Protein AF-A0A399YXY3-F1 (afdb_monomer)

Nearest PDB structures (foldseek):
  7fi2-assembly1_A  TM=7.057E-01  e=8.556E-06  Stenotrophomonas maltophilia K279a
  7fhy-assembly1_A  TM=6.941E-01  e=7.849E-06  Stenotrophomonas maltophilia K279a
  7xte-assembly1_A  TM=7.276E-01  e=5.230E-05  Pandoraea apista
  7wxk-assembly1_A  TM=6.655E-01  e=7.708E-05  Pandoraea apista
  7wxq-assembly1_A  TM=6.402E-01  e=1.088E-04  Pandoraea apista

pLDDT: mean 94.64, std 7.84, range [43.66, 98.81]

Structure (mmCIF, N/CA/C/O backbone):
data_AF-A0A399YXY3-F1
#
_entry.id   AF-A0A399YXY3-F1
#
loop_
_atom_site.group_PDB
_atom_site.id
_atom_site.type_symbol
_atom_site.label_atom_id
_atom_site.label_alt_id
_atom_site.label_comp_id
_atom_site.label_asym_id
_atom_site.label_entity_id
_atom_site.label_seq_id
_atom_site.pdbx_PDB_ins_code
_atom_site.Cartn_x
_atom_site.Cartn_y
_atom_site.Cartn_z
_atom_site.occupancy
_atom_site.B_iso_or_equiv
_atom_site.auth_seq_id
_atom_site.auth_comp_id
_atom_site.auth_asym_id
_atom_site.auth_atom_id
_atom_site.pdbx_PDB_model_num
ATOM 1 N N . MET A 1 1 ? -11.976 -18.372 2.227 1.00 77.56 1 MET A N 1
ATOM 2 C CA . MET A 1 1 ? -11.224 -17.240 2.814 1.00 77.56 1 MET A CA 1
ATOM 3 C C . MET A 1 1 ? -11.812 -16.907 4.182 1.00 77.56 1 MET A C 1
ATOM 5 O O . MET A 1 1 ? -13.031 -16.812 4.272 1.00 77.56 1 MET A O 1
ATOM 9 N N . ASN A 1 2 ? -10.998 -16.800 5.235 1.00 75.19 2 ASN A N 1
ATOM 10 C CA . ASN A 1 2 ? -11.443 -16.315 6.545 1.00 75.19 2 ASN A CA 1
ATOM 11 C C . ASN A 1 2 ? -11.094 -14.824 6.615 1.00 75.19 2 ASN A C 1
ATOM 13 O O . ASN A 1 2 ? -9.921 -14.477 6.545 1.00 75.19 2 ASN A O 1
ATOM 17 N N . VAL A 1 3 ? -12.097 -13.946 6.630 1.00 76.12 3 VAL A N 1
ATOM 18 C CA . VAL A 1 3 ? -11.873 -12.498 6.528 1.00 76.12 3 VAL A CA 1
ATOM 19 C C . VAL A 1 3 ? -12.086 -11.849 7.884 1.00 76.12 3 VAL A C 1
ATOM 21 O O . VAL A 1 3 ? -13.172 -11.920 8.458 1.00 76.12 3 VAL A O 1
ATOM 24 N N . HIS A 1 4 ? -11.052 -11.177 8.381 1.00 81.06 4 HIS A N 1
ATOM 25 C CA . HIS A 1 4 ? -11.150 -10.315 9.549 1.00 81.06 4 HIS A CA 1
ATOM 26 C C . HIS A 1 4 ? -11.362 -8.864 9.103 1.00 81.06 4 HIS A C 1
ATOM 28 O O . HIS A 1 4 ? -10.425 -8.191 8.680 1.00 81.06 4 HIS A O 1
ATOM 34 N N . HIS A 1 5 ? -12.595 -8.368 9.215 1.00 88.12 5 HIS A N 1
ATOM 35 C CA . HIS A 1 5 ? -12.926 -6.984 8.871 1.00 88.12 5 HIS A CA 1
ATOM 36 C C . HIS A 1 5 ? -12.382 -6.014 9.925 1.00 88.12 5 HIS A C 1
ATOM 38 O O . HIS A 1 5 ? -12.898 -5.906 11.038 1.00 88.12 5 HIS A O 1
ATOM 44 N N . PHE A 1 6 ? -11.297 -5.318 9.595 1.00 90.31 6 PHE A N 1
ATOM 45 C CA . PHE A 1 6 ? -10.699 -4.336 10.500 1.00 90.31 6 PHE A CA 1
ATOM 46 C C . PHE A 1 6 ? -9.946 -3.241 9.759 1.00 90.31 6 PHE A C 1
ATOM 48 O O . PHE A 1 6 ? -10.168 -2.062 10.005 1.00 90.31 6 PHE A O 1
ATOM 55 N N . ALA A 1 7 ? -9.042 -3.647 8.883 1.00 89.00 7 ALA A N 1
ATOM 56 C CA . ALA A 1 7 ? -8.220 -2.831 8.008 1.00 89.00 7 ALA A CA 1
ATOM 57 C C . ALA A 1 7 ? -7.678 -3.770 6.920 1.00 89.00 7 ALA A C 1
ATOM 59 O O . ALA A 1 7 ? -7.680 -4.985 7.101 1.00 89.00 7 ALA A O 1
ATOM 60 N N . LEU A 1 8 ? -7.219 -3.228 5.792 1.00 93.75 8 LEU A N 1
ATOM 61 C CA . LEU A 1 8 ? -6.663 -4.048 4.711 1.00 93.75 8 LEU A CA 1
ATOM 62 C C . LEU A 1 8 ? -5.175 -4.327 4.882 1.00 93.75 8 LEU A C 1
ATOM 64 O O . LEU A 1 8 ? -4.679 -5.313 4.353 1.00 93.75 8 LEU A O 1
ATOM 68 N N . THR A 1 9 ? -4.456 -3.438 5.563 1.00 93.81 9 THR A N 1
ATOM 69 C CA . THR A 1 9 ? -2.992 -3.500 5.648 1.00 93.81 9 THR A CA 1
ATOM 70 C C . THR A 1 9 ? -2.470 -3.801 7.039 1.00 93.81 9 THR A C 1
ATOM 72 O O . THR A 1 9 ? -1.265 -3.827 7.213 1.00 93.81 9 THR A O 1
ATOM 75 N N . PHE A 1 10 ? -3.338 -3.969 8.037 1.00 95.00 10 PHE A N 1
ATOM 76 C CA . PHE A 1 10 ? -2.941 -4.367 9.383 1.00 95.00 10 PHE A CA 1
ATOM 77 C C . PHE A 1 10 ? -4.108 -5.012 10.126 1.00 95.00 10 PHE A C 1
ATOM 79 O O . PHE A 1 10 ? -5.279 -4.707 9.903 1.00 95.00 10 PHE A O 1
ATOM 86 N N . SER A 1 11 ? -3.763 -5.855 11.079 1.00 94.88 11 SER A N 1
ATOM 87 C CA . SER A 1 11 ? -4.663 -6.609 11.933 1.00 94.88 11 SER A CA 1
ATOM 88 C C . SER A 1 11 ? -5.010 -5.851 13.225 1.00 94.88 11 SER A C 1
ATOM 90 O O . SER A 1 11 ? -4.305 -4.921 13.646 1.00 94.88 11 SER A O 1
ATOM 92 N N . PRO A 1 12 ?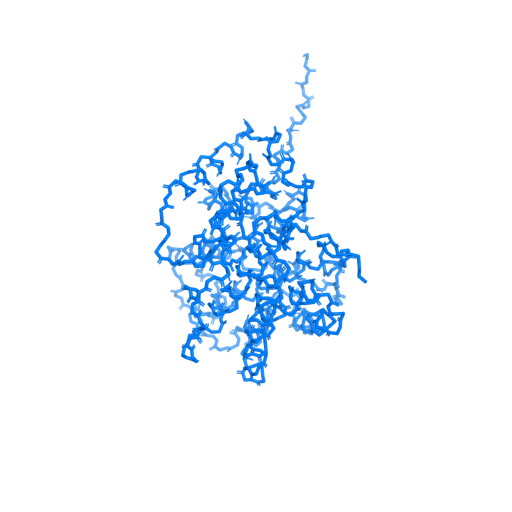 -6.053 -6.292 13.954 1.00 95.31 12 PRO A N 1
ATOM 93 C CA . PRO A 1 12 ? -6.313 -5.821 15.313 1.00 95.31 12 PRO A CA 1
ATOM 94 C C . PRO A 1 12 ? -5.116 -6.001 16.260 1.00 95.31 12 PRO A C 1
ATOM 96 O O . PRO A 1 12 ? -4.887 -5.161 17.133 1.00 95.31 12 PRO A O 1
ATOM 99 N N . ALA A 1 13 ? -4.344 -7.081 16.086 1.00 95.44 13 ALA A N 1
ATOM 100 C CA . ALA A 1 13 ? -3.172 -7.378 16.904 1.00 95.44 13 ALA A CA 1
ATOM 101 C C . ALA A 1 13 ? -2.042 -6.365 16.664 1.00 95.44 13 ALA A C 1
ATOM 103 O O . ALA A 1 13 ? -1.444 -5.878 17.623 1.00 95.44 13 ALA A O 1
ATOM 104 N N . GLU A 1 14 ? -1.794 -5.984 15.411 1.00 95.75 14 GLU A N 1
ATOM 105 C CA . GLU A 1 14 ? -0.800 -4.961 15.062 1.00 95.75 14 GLU A CA 1
ATOM 106 C C . GLU A 1 14 ? -1.216 -3.573 15.555 1.00 95.75 14 GLU A C 1
ATOM 108 O O . GLU A 1 14 ? -0.389 -2.832 16.085 1.00 95.75 14 GLU A O 1
ATOM 113 N N . ALA A 1 15 ? -2.507 -3.232 15.485 1.00 96.12 15 ALA A N 1
ATOM 114 C CA . ALA A 1 15 ? -3.017 -1.993 16.075 1.00 96.12 15 ALA A CA 1
ATOM 115 C C . ALA A 1 15 ? -2.862 -1.969 17.607 1.00 96.12 15 ALA A C 1
ATOM 117 O O . ALA A 1 15 ? -2.465 -0.952 18.182 1.00 96.12 15 ALA A O 1
ATOM 118 N N . ALA A 1 16 ? -3.147 -3.085 18.285 1.00 96.06 16 ALA A N 1
ATOM 119 C CA . ALA A 1 16 ? -2.930 -3.213 19.725 1.00 96.06 16 ALA A CA 1
ATOM 120 C C . ALA A 1 16 ? -1.443 -3.080 20.081 1.00 96.06 16 ALA A C 1
ATOM 122 O O . ALA A 1 16 ? -1.091 -2.280 20.948 1.00 96.06 16 ALA A O 1
ATOM 123 N N . GLN A 1 17 ? -0.569 -3.768 19.346 1.00 95.38 17 GLN A N 1
ATOM 124 C CA . GLN A 1 17 ? 0.876 -3.671 19.516 1.00 95.38 17 GLN A CA 1
ATOM 125 C C . GLN A 1 17 ? 1.380 -2.236 19.295 1.00 95.38 17 GLN A C 1
ATOM 127 O O . GLN A 1 17 ? 2.208 -1.750 20.068 1.00 95.38 17 GLN A O 1
ATOM 132 N N . ALA A 1 18 ? 0.872 -1.531 18.280 1.00 95.56 18 ALA A N 1
ATOM 133 C CA . ALA A 1 18 ? 1.224 -0.138 18.019 1.00 95.56 18 ALA A CA 1
ATOM 134 C C . ALA A 1 18 ? 0.874 0.774 19.208 1.00 95.56 18 ALA A C 1
ATOM 136 O O . ALA A 1 18 ? 1.671 1.650 19.559 1.00 95.56 18 ALA A O 1
ATOM 137 N N . ARG A 1 19 ? -0.285 0.553 19.852 1.00 96.00 19 ARG A N 1
ATOM 138 C CA . ARG A 1 19 ? -0.706 1.273 21.069 1.00 96.00 19 ARG A CA 1
ATOM 139 C C . ARG A 1 19 ? 0.182 0.956 22.267 1.00 96.00 19 ARG A C 1
ATOM 141 O O . ARG A 1 19 ? 0.657 1.875 22.927 1.00 96.00 19 ARG A O 1
ATOM 148 N N . GLU A 1 20 ? 0.422 -0.324 22.539 1.00 95.75 20 GLU A N 1
ATOM 149 C CA . GLU A 1 20 ? 1.261 -0.770 23.662 1.00 95.75 20 GLU A CA 1
ATOM 150 C C . GLU A 1 20 ? 2.681 -0.206 23.568 1.00 95.75 20 GLU A C 1
ATOM 152 O O . GLU A 1 20 ? 3.293 0.157 24.570 1.00 95.75 20 GLU A O 1
ATOM 157 N N . ARG A 1 21 ? 3.193 -0.088 22.340 1.00 93.38 21 ARG A N 1
ATOM 158 C CA . ARG A 1 21 ? 4.557 0.359 22.038 1.00 93.38 21 ARG A CA 1
ATOM 159 C C . ARG A 1 21 ? 4.639 1.830 21.667 1.00 93.38 21 ARG A C 1
ATOM 161 O O . ARG A 1 21 ? 5.620 2.275 21.078 1.00 93.38 21 ARG A O 1
ATOM 168 N N . ARG A 1 22 ? 3.624 2.612 22.022 1.00 94.75 22 ARG A N 1
ATOM 169 C CA . ARG A 1 22 ? 3.562 4.039 21.706 1.00 94.75 22 ARG A CA 1
ATOM 170 C C . ARG A 1 22 ? 4.745 4.846 22.251 1.00 94.75 22 ARG A C 1
ATOM 172 O O . ARG A 1 22 ? 5.122 5.844 21.647 1.00 94.75 22 ARG A O 1
ATOM 179 N N . SER A 1 23 ? 5.344 4.404 23.355 1.00 92.94 23 SER A N 1
ATOM 180 C CA . SER A 1 23 ? 6.488 5.056 24.000 1.00 92.94 23 SER A CA 1
ATOM 181 C C . SER A 1 23 ? 7.864 4.570 23.522 1.00 92.94 23 SER A C 1
ATOM 183 O O . SER A 1 23 ? 8.870 5.069 24.028 1.00 92.94 23 SER A O 1
ATOM 185 N N . THR A 1 24 ? 7.959 3.622 22.575 1.00 88.88 24 THR A N 1
ATOM 186 C CA . THR A 1 24 ? 9.275 3.164 22.092 1.00 88.88 24 THR A CA 1
ATOM 187 C C . THR A 1 24 ? 9.924 4.214 21.182 1.00 88.88 24 THR A C 1
ATOM 189 O O . THR A 1 24 ? 9.209 4.908 20.451 1.00 88.88 24 THR A O 1
ATOM 192 N N . PRO A 1 25 ? 11.266 4.347 21.178 1.00 84.56 25 PRO A N 1
ATOM 193 C CA . PRO A 1 25 ? 11.962 5.362 20.380 1.00 84.56 25 PRO A CA 1
ATOM 194 C C . PRO A 1 25 ? 11.576 5.370 18.895 1.00 84.56 25 PRO A C 1
ATOM 196 O O . PRO A 1 25 ? 11.459 6.430 18.289 1.00 84.56 25 PRO A O 1
ATOM 199 N N . GLU A 1 26 ? 11.319 4.195 18.323 1.00 81.69 26 GLU A N 1
ATOM 200 C CA . GLU A 1 26 ? 10.967 4.008 16.913 1.00 81.69 26 GLU A CA 1
ATOM 201 C C . GLU A 1 26 ? 9.556 4.509 16.586 1.00 81.69 26 GLU A C 1
ATOM 203 O O . GLU A 1 26 ? 9.279 4.867 15.442 1.00 81.69 26 GLU A O 1
ATOM 208 N N . ARG A 1 27 ? 8.653 4.521 17.576 1.00 89.88 27 ARG A N 1
ATOM 209 C CA . ARG A 1 27 ? 7.234 4.845 17.388 1.00 89.88 27 ARG A CA 1
ATOM 210 C C . ARG A 1 27 ? 6.832 6.201 17.952 1.00 89.88 27 ARG A C 1
ATOM 212 O O . ARG A 1 27 ? 5.832 6.733 17.488 1.00 89.88 27 ARG A O 1
ATOM 219 N N . VAL A 1 28 ? 7.591 6.799 18.874 1.00 93.75 28 VAL A N 1
ATOM 220 C CA . VAL A 1 28 ? 7.265 8.129 19.435 1.00 93.75 28 VAL A CA 1
ATOM 221 C C . VAL A 1 28 ? 7.140 9.183 18.331 1.00 93.75 28 VAL A C 1
ATOM 223 O O . VAL A 1 28 ? 6.144 9.903 18.281 1.00 93.75 28 VAL A O 1
ATOM 226 N N . GLY A 1 29 ? 8.109 9.240 17.410 1.00 93.56 29 GLY A N 1
ATOM 227 C CA . GLY A 1 29 ? 8.063 10.174 16.280 1.00 93.56 29 GLY A CA 1
ATOM 228 C C . GLY A 1 29 ? 6.900 9.893 15.324 1.00 93.56 29 GLY A C 1
ATOM 229 O O . GLY A 1 29 ? 6.218 10.818 14.889 1.00 93.56 29 GLY A O 1
ATOM 230 N N . ALA A 1 30 ? 6.623 8.615 15.050 1.00 95.44 30 ALA A N 1
ATOM 231 C CA . ALA A 1 30 ? 5.517 8.210 14.188 1.00 95.44 30 ALA A CA 1
ATOM 232 C C . ALA A 1 30 ? 4.145 8.528 14.799 1.00 95.44 30 ALA A C 1
ATOM 234 O O . ALA A 1 30 ? 3.262 8.999 14.087 1.00 95.44 30 ALA A O 1
ATOM 235 N N . TRP A 1 31 ? 3.971 8.334 16.109 1.00 97.19 31 TRP A N 1
ATOM 236 C CA . TRP A 1 31 ? 2.740 8.698 16.810 1.00 97.19 31 TRP A CA 1
ATOM 237 C C . TRP A 1 31 ? 2.542 10.209 16.822 1.00 97.19 31 TRP A C 1
ATOM 239 O O . TRP A 1 31 ? 1.459 10.664 16.476 1.00 97.19 31 TRP A O 1
ATOM 249 N N . GLY A 1 32 ? 3.585 10.990 17.122 1.00 96.50 32 GLY A N 1
ATOM 250 C CA . GLY A 1 32 ? 3.499 12.452 17.067 1.00 96.50 32 GLY A CA 1
ATOM 251 C C . GLY A 1 32 ? 3.129 12.974 15.674 1.00 96.50 32 GLY A C 1
ATOM 252 O O . GLY A 1 32 ? 2.285 13.863 15.550 1.00 96.50 32 GLY A O 1
ATOM 253 N N . ALA A 1 33 ? 3.703 12.390 14.617 1.00 95.69 33 ALA A N 1
ATOM 254 C CA . ALA A 1 33 ? 3.349 12.724 13.238 1.00 95.69 33 ALA A CA 1
ATOM 255 C C . ALA A 1 33 ? 1.904 12.330 12.896 1.00 95.69 33 ALA A C 1
ATOM 257 O O . ALA A 1 33 ? 1.180 13.128 12.306 1.00 95.69 33 ALA A O 1
ATOM 258 N N . PHE A 1 34 ? 1.464 11.135 13.301 1.00 96.81 34 PHE A N 1
ATOM 259 C CA . PHE A 1 34 ? 0.097 10.669 13.073 1.00 96.81 34 PHE A CA 1
ATOM 260 C C . PHE A 1 34 ? -0.938 11.526 13.809 1.00 96.81 34 PHE A C 1
ATOM 262 O O . PHE A 1 34 ? -1.940 11.913 13.226 1.00 96.81 34 PHE A O 1
ATOM 269 N N . GLU A 1 35 ? -0.681 11.909 15.056 1.00 96.69 35 GLU A N 1
ATOM 270 C CA . GLU A 1 35 ? -1.579 12.792 15.808 1.00 96.69 35 GLU A CA 1
ATOM 271 C C . GLU A 1 35 ? -1.631 14.199 15.221 1.00 96.69 35 GLU A C 1
ATOM 273 O O . GLU A 1 35 ? -2.706 14.791 15.123 1.00 96.69 35 GLU A O 1
ATOM 278 N N . SER A 1 36 ? -0.485 14.708 14.762 1.00 96.25 36 SER A N 1
ATOM 279 C CA . SER A 1 36 ? -0.428 15.974 14.028 1.00 96.25 36 SER A CA 1
ATOM 280 C C . SER A 1 36 ? -1.238 15.907 12.736 1.00 96.25 36 SER A C 1
ATOM 282 O O . SER A 1 36 ? -1.860 16.897 12.361 1.00 96.25 36 SER A O 1
ATOM 284 N N . LEU A 1 37 ? -1.242 14.755 12.060 1.00 95.00 37 LEU A N 1
ATOM 285 C CA . LEU A 1 37 ? -2.049 14.512 10.870 1.00 95.00 37 LEU A CA 1
ATOM 286 C C . LEU A 1 37 ? -3.546 14.439 11.208 1.00 95.00 37 LEU A C 1
ATOM 288 O O . LEU A 1 37 ? -4.339 15.089 10.538 1.00 95.00 37 LEU A O 1
ATOM 292 N N . CYS A 1 38 ? -3.934 13.718 12.264 1.00 96.12 38 CYS A N 1
ATOM 293 C CA . CYS A 1 38 ? -5.327 13.636 12.723 1.00 96.12 38 CYS A CA 1
ATOM 294 C C . CYS A 1 38 ? -5.903 14.996 13.142 1.00 96.12 38 CYS A C 1
ATOM 296 O O . CYS A 1 38 ? -7.110 15.205 13.058 1.00 96.12 38 CYS A O 1
ATOM 298 N N . ALA A 1 39 ? -5.057 15.923 13.597 1.00 96.19 39 ALA A N 1
ATOM 299 C CA . ALA A 1 39 ? -5.464 17.282 13.948 1.00 96.19 39 ALA A CA 1
ATOM 300 C C . ALA A 1 39 ? -5.643 18.211 12.729 1.00 96.19 39 ALA A C 1
ATOM 302 O O . ALA A 1 39 ? -6.173 19.313 12.874 1.00 96.19 39 ALA A O 1
ATOM 303 N N . GLN A 1 40 ? -5.190 17.802 11.540 1.00 96.12 40 GLN A N 1
ATOM 304 C CA . GLN A 1 40 ? -5.289 18.583 10.309 1.00 96.12 40 GLN A CA 1
ATOM 305 C C . GLN A 1 40 ? -6.535 18.202 9.510 1.00 96.12 40 GLN A C 1
ATOM 307 O O . GLN A 1 40 ? -6.946 17.046 9.472 1.00 96.12 40 GLN A O 1
ATOM 312 N N . THR A 1 41 ? -7.110 19.182 8.813 1.00 96.00 41 THR A N 1
ATOM 313 C CA . THR A 1 41 ? -8.130 18.926 7.793 1.00 96.00 41 THR A CA 1
ATOM 314 C C . THR A 1 41 ? -7.447 18.638 6.464 1.00 96.00 41 THR A C 1
ATOM 316 O O . THR A 1 41 ? -6.727 19.488 5.937 1.00 96.00 41 THR A O 1
ATOM 319 N N . MET A 1 42 ? -7.682 17.451 5.912 1.00 95.38 42 MET A N 1
ATOM 320 C CA . MET A 1 42 ? -7.172 17.078 4.598 1.00 95.38 42 MET A CA 1
ATOM 321 C C . MET A 1 42 ? -7.963 17.793 3.495 1.00 95.38 42 MET A C 1
ATOM 323 O O . MET A 1 42 ? -9.187 17.903 3.591 1.00 95.38 42 MET A O 1
ATOM 327 N N . PRO A 1 43 ? -7.297 18.248 2.419 1.00 93.88 43 PRO A N 1
ATOM 328 C CA . PRO A 1 43 ? -7.980 18.887 1.294 1.00 93.88 43 PRO A CA 1
ATOM 329 C C . PRO A 1 43 ? -8.847 17.903 0.495 1.00 93.88 43 PRO A C 1
ATOM 331 O O . PRO A 1 43 ? -9.849 18.298 -0.093 1.00 93.88 43 PRO A O 1
ATOM 334 N N . ASP A 1 44 ? -8.465 16.626 0.471 1.00 95.06 44 ASP A N 1
ATOM 335 C CA . ASP A 1 44 ? -9.202 15.556 -0.195 1.00 95.06 44 ASP A CA 1
ATOM 336 C C . ASP A 1 44 ? -10.112 14.832 0.814 1.00 95.06 44 ASP A C 1
ATOM 338 O O . ASP A 1 44 ? -9.597 14.231 1.765 1.00 95.06 44 ASP A O 1
ATOM 342 N N . PRO A 1 45 ? -11.445 14.827 0.611 1.00 97.00 45 PRO A N 1
ATOM 343 C CA . PRO A 1 45 ? -12.384 14.151 1.505 1.00 97.00 45 PRO A CA 1
ATOM 344 C C . PRO A 1 45 ? -12.060 12.672 1.718 1.00 97.00 45 PRO A C 1
ATOM 346 O O . PRO A 1 45 ? -12.233 12.156 2.819 1.00 97.00 45 PRO A O 1
ATOM 349 N N . LEU A 1 46 ? -11.550 11.985 0.692 1.00 96.75 46 LEU A N 1
ATOM 350 C CA . LEU A 1 46 ? -11.171 10.583 0.826 1.00 96.75 46 LEU A CA 1
ATOM 351 C C . LEU A 1 46 ? -9.986 10.410 1.786 1.00 96.75 46 LEU A C 1
ATOM 353 O O . LEU A 1 46 ? -10.023 9.539 2.652 1.00 96.75 46 LEU A O 1
ATOM 357 N N . GLN A 1 47 ? -8.954 11.249 1.668 1.00 96.50 47 GLN A N 1
ATOM 358 C CA . GLN A 1 47 ? -7.828 11.229 2.605 1.00 96.50 47 GLN A CA 1
ATOM 359 C C . GLN A 1 47 ? -8.284 11.558 4.026 1.00 96.50 47 GLN A C 1
ATOM 361 O O . GLN A 1 47 ? -7.847 10.889 4.959 1.00 96.50 47 GLN A O 1
ATOM 366 N N . GLN A 1 48 ? -9.197 12.524 4.192 1.00 97.44 48 GLN A N 1
ATOM 367 C CA . GLN A 1 48 ? -9.787 12.827 5.498 1.00 97.44 48 GLN A CA 1
ATOM 368 C C . GLN A 1 48 ? -10.480 11.592 6.086 1.00 97.44 48 GLN A C 1
ATOM 370 O O . GLN A 1 48 ? -10.196 11.219 7.222 1.00 97.44 48 GLN A O 1
ATOM 375 N N . ALA A 1 49 ? -11.328 10.916 5.301 1.00 97.81 49 ALA A N 1
ATOM 376 C CA . ALA A 1 49 ? -12.026 9.709 5.736 1.00 97.81 49 ALA A CA 1
ATOM 377 C C . ALA A 1 49 ? -11.056 8.591 6.136 1.00 97.81 49 ALA A C 1
ATOM 379 O O . ALA A 1 49 ? -11.277 7.925 7.144 1.00 97.81 49 ALA A O 1
ATOM 380 N N . VAL A 1 50 ? -9.963 8.401 5.390 1.00 97.81 50 VAL A N 1
ATOM 381 C CA . VAL A 1 50 ? -8.923 7.430 5.750 1.00 97.81 50 VAL A CA 1
ATOM 382 C C . VAL A 1 50 ? -8.262 7.788 7.077 1.00 97.81 50 VAL A C 1
ATOM 384 O O . VAL A 1 50 ? -8.153 6.926 7.946 1.00 97.81 50 VAL A O 1
ATOM 387 N N . VAL A 1 51 ? -7.816 9.036 7.249 1.00 97.81 51 VAL A N 1
ATOM 388 C CA . VAL A 1 51 ? -7.144 9.483 8.479 1.00 97.81 51 VAL A CA 1
ATOM 389 C C . VAL A 1 51 ? -8.064 9.317 9.684 1.00 97.81 51 VAL A C 1
ATOM 391 O O . VAL A 1 51 ? -7.653 8.738 10.687 1.00 97.81 51 VAL A O 1
ATOM 394 N N . ASP A 1 52 ? -9.322 9.738 9.565 1.00 98.38 52 ASP A N 1
ATOM 395 C CA . ASP A 1 52 ? -10.329 9.586 10.613 1.00 98.38 52 ASP A CA 1
ATOM 396 C C . ASP A 1 52 ? -10.602 8.101 10.937 1.00 98.38 52 ASP A C 1
ATOM 398 O O . ASP A 1 52 ? -10.621 7.700 12.104 1.00 98.38 52 ASP A O 1
ATOM 402 N N . ALA A 1 53 ? -10.728 7.246 9.919 1.00 98.06 53 ALA A N 1
ATOM 403 C CA . ALA A 1 53 ? -10.964 5.817 10.107 1.00 98.06 53 ALA A CA 1
ATOM 404 C C . ALA A 1 53 ? -9.766 5.103 10.767 1.00 98.06 53 ALA A C 1
ATOM 406 O O . ALA A 1 53 ? -9.935 4.255 11.646 1.00 98.06 53 ALA A O 1
ATOM 407 N N . LEU A 1 54 ? -8.539 5.467 10.382 1.00 97.44 54 LEU A N 1
ATOM 408 C CA . LEU A 1 54 ? -7.314 4.983 11.021 1.00 97.44 54 LEU A CA 1
ATOM 409 C C . LEU A 1 54 ? -7.192 5.496 12.459 1.00 97.44 54 LEU A C 1
ATOM 411 O O . LEU A 1 54 ? -6.804 4.730 13.343 1.00 97.44 54 LEU A O 1
ATOM 415 N N . SER A 1 55 ? -7.549 6.763 12.703 1.00 97.56 55 SER A N 1
ATOM 416 C CA . SER A 1 55 ? -7.561 7.360 14.040 1.00 97.56 55 SER A CA 1
ATOM 417 C C . SER A 1 55 ? -8.456 6.550 14.965 1.00 97.56 55 SER A C 1
ATOM 419 O O . SER A 1 55 ? -8.023 6.174 16.056 1.00 97.56 55 SER A O 1
ATOM 421 N N . TRP A 1 56 ? -9.649 6.168 14.500 1.00 97.44 56 TRP A N 1
ATOM 422 C CA . TRP A 1 56 ? -10.530 5.290 15.260 1.00 97.44 56 TRP A CA 1
ATOM 423 C C . TRP A 1 56 ? -9.856 3.961 15.622 1.00 97.44 56 TRP A C 1
ATOM 425 O O . TRP A 1 56 ? -9.771 3.611 16.800 1.00 97.44 56 TRP A O 1
ATOM 435 N N . ARG A 1 57 ? -9.337 3.218 14.636 1.00 96.44 57 ARG A N 1
ATOM 436 C CA . ARG A 1 57 ? -8.767 1.883 14.889 1.00 96.44 57 ARG A CA 1
ATOM 437 C C . ARG A 1 57 ? -7.537 1.922 15.797 1.00 96.44 57 ARG A C 1
ATOM 439 O O . ARG A 1 57 ? -7.354 1.022 16.624 1.00 96.44 57 ARG A O 1
ATOM 446 N N . LEU A 1 58 ? -6.721 2.967 15.681 1.00 96.38 58 LEU A N 1
ATOM 447 C CA . LEU A 1 58 ? -5.479 3.112 16.436 1.00 96.38 58 LEU A CA 1
ATOM 448 C C . LEU A 1 58 ? -5.667 3.751 17.814 1.00 96.38 58 LEU A C 1
ATOM 450 O O . LEU A 1 58 ? -4.970 3.357 18.744 1.00 96.38 58 LEU A O 1
ATOM 454 N N . THR A 1 59 ? -6.601 4.686 17.989 1.00 96.19 59 THR A N 1
ATOM 455 C CA . THR A 1 59 ? -6.753 5.456 19.243 1.00 96.19 59 THR A CA 1
ATOM 456 C C . THR A 1 59 ? -8.058 5.186 19.989 1.00 96.19 59 THR A C 1
ATOM 458 O O . THR A 1 59 ? -8.143 5.465 21.181 1.00 96.19 59 THR A O 1
ATOM 461 N N . GLY A 1 60 ? -9.058 4.606 19.322 1.00 95.75 60 GLY A N 1
ATOM 462 C CA . GLY A 1 60 ? -10.402 4.428 19.867 1.00 95.75 60 GLY A CA 1
ATOM 463 C C . GLY A 1 60 ? -11.297 5.665 19.746 1.00 95.75 60 GLY A C 1
ATOM 464 O O . GLY A 1 60 ? -12.377 5.665 20.330 1.00 95.75 60 GLY A O 1
ATOM 465 N N . ASP A 1 61 ? -10.891 6.702 19.001 1.00 97.56 61 ASP A N 1
ATOM 466 C CA . ASP A 1 61 ? -11.710 7.898 18.761 1.00 97.56 61 ASP A CA 1
ATOM 467 C C . ASP A 1 61 ? -12.968 7.561 17.935 1.00 97.56 61 ASP A C 1
ATOM 469 O O . ASP A 1 61 ? -12.934 7.475 16.706 1.00 97.56 61 ASP A O 1
ATOM 473 N N . GLY A 1 62 ? -14.094 7.350 18.624 1.00 97.75 62 GLY A N 1
ATOM 474 C CA . GLY A 1 62 ? -15.383 7.056 17.993 1.00 97.75 62 GLY A CA 1
ATOM 475 C C . GLY A 1 62 ? -15.938 8.221 17.168 1.00 97.75 62 GLY A C 1
ATOM 476 O O . GLY A 1 62 ? -16.581 7.991 16.147 1.00 97.75 62 GLY A O 1
ATOM 477 N N . ALA A 1 63 ? -15.630 9.471 17.531 1.00 98.06 63 ALA A N 1
ATOM 478 C CA . ALA A 1 63 ? -16.062 10.627 16.748 1.00 98.06 63 ALA A CA 1
ATOM 479 C C . ALA A 1 63 ? -15.334 10.680 15.395 1.00 98.06 63 ALA A C 1
ATOM 481 O O . ALA A 1 63 ? -15.915 11.105 14.397 1.00 98.06 63 ALA A O 1
ATOM 482 N N . ALA A 1 64 ? -14.079 10.223 15.331 1.00 98.19 64 ALA A N 1
ATOM 483 C CA . ALA A 1 64 ? -13.385 10.036 14.058 1.00 98.19 64 ALA A CA 1
ATOM 484 C C . ALA A 1 64 ? -14.070 8.970 13.189 1.00 98.19 64 ALA A C 1
ATOM 486 O O . ALA A 1 64 ? -14.307 9.207 12.006 1.00 98.19 64 ALA A O 1
ATOM 487 N N . ALA A 1 65 ? -14.495 7.847 13.773 1.00 98.06 65 ALA A N 1
ATOM 488 C CA . ALA A 1 65 ? -15.251 6.829 13.041 1.00 98.06 65 ALA A CA 1
ATOM 489 C C . ALA A 1 65 ? -16.556 7.382 12.444 1.00 98.06 65 ALA A C 1
ATOM 491 O O . ALA A 1 65 ? -16.874 7.101 11.290 1.00 98.06 65 ALA A O 1
ATOM 492 N N . GLU A 1 66 ? -17.293 8.198 13.206 1.00 98.12 66 GLU A N 1
ATOM 493 C CA . GLU A 1 66 ? -18.515 8.866 12.740 1.00 98.12 66 GLU A CA 1
ATOM 494 C C . GLU A 1 66 ? -18.248 9.800 11.555 1.00 98.12 66 GLU A C 1
ATOM 496 O O . GLU A 1 66 ? -18.969 9.743 10.557 1.00 98.12 66 GLU A O 1
ATOM 501 N N . ARG A 1 67 ? -17.188 10.619 11.623 1.00 98.00 67 ARG A N 1
ATOM 502 C CA . ARG A 1 67 ? -16.788 11.500 10.513 1.00 98.00 67 ARG A CA 1
ATOM 503 C C . ARG A 1 67 ? -16.419 10.702 9.265 1.00 98.00 67 ARG A C 1
ATOM 505 O O . ARG A 1 67 ? -16.925 11.003 8.185 1.00 98.00 67 ARG A O 1
ATOM 512 N N . ALA A 1 68 ? -15.598 9.663 9.408 1.00 98.00 68 ALA A N 1
ATOM 513 C CA . ALA A 1 68 ? -15.216 8.798 8.296 1.00 98.00 68 ALA A CA 1
ATOM 514 C C . ALA A 1 68 ? -16.434 8.105 7.662 1.00 98.00 68 ALA A C 1
ATOM 516 O O . ALA A 1 68 ? -16.579 8.116 6.439 1.00 98.00 68 ALA A O 1
ATOM 517 N N . ALA A 1 69 ? -17.342 7.562 8.480 1.00 97.50 69 ALA A N 1
ATOM 518 C CA . ALA A 1 69 ? -18.576 6.941 8.009 1.00 97.50 69 ALA A CA 1
ATOM 519 C C . ALA A 1 69 ? -19.472 7.938 7.258 1.00 97.50 69 ALA A C 1
ATOM 521 O O . ALA A 1 69 ? -19.981 7.613 6.186 1.00 97.50 69 ALA A O 1
ATOM 522 N N . ALA A 1 70 ? -19.617 9.166 7.767 1.00 96.81 70 ALA A N 1
ATOM 523 C CA . ALA A 1 70 ? -20.398 10.214 7.115 1.00 96.81 70 ALA A CA 1
ATOM 524 C C . ALA A 1 70 ? -19.818 10.610 5.747 1.00 96.81 70 ALA A C 1
ATOM 526 O O . ALA A 1 70 ? -20.565 10.729 4.774 1.00 96.81 70 ALA A O 1
ATOM 527 N N . VAL A 1 71 ? -18.492 10.765 5.646 1.00 97.25 71 VAL A N 1
ATOM 528 C CA . VAL A 1 71 ? -17.822 11.074 4.371 1.00 97.25 71 VAL A CA 1
ATOM 529 C C . VAL A 1 71 ? -17.970 9.924 3.376 1.00 97.25 71 VAL A C 1
ATOM 531 O O . VAL A 1 71 ? -18.277 10.171 2.210 1.00 97.25 71 VAL A O 1
ATOM 534 N N . LEU A 1 72 ? -17.800 8.675 3.827 1.00 96.75 72 LEU A N 1
ATOM 535 C CA . LEU A 1 72 ? -17.976 7.493 2.982 1.00 96.75 72 LEU A CA 1
ATOM 536 C C . LEU A 1 72 ? -19.416 7.331 2.503 1.00 96.75 72 LEU A C 1
ATOM 538 O O . LEU A 1 72 ? -19.606 6.893 1.372 1.00 96.75 72 LEU A O 1
ATOM 542 N N . ALA A 1 73 ? -20.409 7.646 3.340 1.00 94.38 73 ALA A N 1
ATOM 543 C CA . ALA A 1 73 ? -21.828 7.533 3.013 1.00 94.38 73 ALA A CA 1
ATOM 544 C C . ALA A 1 73 ? -22.300 8.629 2.046 1.00 94.38 73 ALA A C 1
ATOM 546 O O . ALA A 1 73 ? -23.112 8.337 1.164 1.00 94.38 73 ALA A O 1
ATOM 547 N N . GLY A 1 74 ? -21.774 9.847 2.182 1.00 92.25 74 GLY A N 1
ATOM 548 C CA . GLY A 1 74 ? -22.105 10.978 1.320 1.00 92.25 74 GLY A CA 1
ATOM 549 C C . GLY A 1 74 ? -21.531 10.887 -0.099 1.00 92.25 74 GLY A C 1
ATOM 550 O O . GLY A 1 74 ? -20.901 9.907 -0.489 1.00 92.25 74 GLY A O 1
ATOM 551 N N . ASP A 1 75 ? -21.732 11.962 -0.861 1.00 88.69 75 ASP A N 1
ATOM 552 C CA . ASP A 1 75 ? -21.269 12.095 -2.253 1.00 88.69 75 ASP A CA 1
ATOM 553 C C . ASP A 1 75 ? -19.977 12.925 -2.376 1.00 88.69 75 ASP A C 1
ATOM 555 O O . ASP A 1 75 ? -19.562 13.306 -3.469 1.00 88.69 75 ASP A O 1
ATOM 559 N N . ALA A 1 76 ? -19.325 13.224 -1.245 1.00 86.56 76 ALA A N 1
ATOM 560 C CA . ALA A 1 76 ? -18.102 14.028 -1.208 1.00 86.56 76 ALA A CA 1
ATOM 561 C C . ALA A 1 76 ? -16.913 13.328 -1.888 1.00 86.56 76 ALA A C 1
ATOM 563 O O . ALA A 1 76 ? -16.004 13.990 -2.389 1.00 86.56 76 ALA A O 1
ATOM 564 N N . ILE A 1 77 ? -16.912 11.992 -1.918 1.00 89.25 77 ILE A N 1
ATOM 565 C CA . ILE A 1 77 ? -15.888 11.207 -2.606 1.00 89.25 77 ILE A CA 1
ATOM 566 C C . ILE A 1 77 ? -16.298 11.051 -4.067 1.00 89.25 77 ILE A C 1
ATOM 568 O O . ILE A 1 77 ? -17.077 10.168 -4.429 1.00 89.25 77 ILE A O 1
ATOM 572 N N . GLN A 1 78 ? -15.730 11.899 -4.916 1.00 84.12 78 GLN A N 1
ATOM 573 C CA . GLN A 1 78 ? -15.953 11.834 -6.353 1.00 84.12 78 GLN A CA 1
ATOM 574 C C . GLN A 1 78 ? -15.325 10.568 -6.960 1.00 84.12 78 GLN A C 1
ATOM 576 O O . GLN A 1 78 ? -14.299 10.048 -6.495 1.00 84.12 78 GLN A O 1
ATOM 581 N N . SER A 1 79 ? -15.966 10.049 -8.007 1.00 85.31 79 SER A N 1
ATOM 582 C CA . SER A 1 79 ? -15.352 9.066 -8.898 1.00 85.31 79 SER A CA 1
ATOM 583 C C . SER A 1 79 ? -14.138 9.683 -9.585 1.00 85.31 79 SER A C 1
ATOM 585 O O . SER A 1 79 ? -14.140 10.873 -9.892 1.00 85.31 79 SER A O 1
ATOM 587 N N . ASP A 1 80 ? -13.111 8.874 -9.829 1.00 87.44 80 ASP A N 1
ATOM 588 C CA . ASP A 1 80 ? -11.919 9.362 -10.517 1.00 87.44 80 ASP A CA 1
ATOM 589 C C . ASP A 1 80 ? -12.260 9.669 -11.981 1.00 87.44 80 ASP A C 1
ATOM 591 O O . ASP A 1 80 ? -12.985 8.912 -12.636 1.00 87.44 80 ASP A O 1
ATOM 595 N N . GLU A 1 81 ? -11.736 10.776 -12.504 1.00 88.62 81 GLU A N 1
ATOM 596 C CA . GLU A 1 81 ? -11.908 11.117 -13.915 1.00 88.62 81 GLU A CA 1
ATOM 597 C C . GLU A 1 81 ? -11.184 10.092 -14.806 1.00 88.62 81 GLU A C 1
ATOM 599 O O . GLU A 1 81 ? -10.123 9.594 -14.415 1.00 88.62 81 GLU A O 1
ATOM 604 N N . PRO A 1 82 ? -11.668 9.809 -16.033 1.00 85.88 82 PRO A N 1
ATOM 605 C CA . PRO A 1 82 ? -11.000 8.884 -16.958 1.00 85.88 82 PRO A CA 1
ATOM 606 C C . PRO A 1 82 ? -9.530 9.229 -17.252 1.00 85.88 82 PRO A C 1
ATOM 608 O O . PRO A 1 82 ? -8.738 8.350 -17.582 1.00 85.88 82 PRO A O 1
ATOM 611 N N . THR A 1 83 ? -9.172 10.506 -17.124 1.00 91.31 83 THR A N 1
ATOM 612 C CA . THR A 1 83 ? -7.832 11.080 -17.310 1.00 91.31 83 THR A CA 1
ATOM 613 C C . THR A 1 83 ? -6.914 10.908 -16.098 1.00 91.31 83 THR A C 1
ATOM 615 O O . THR A 1 83 ? -5.714 11.147 -16.217 1.00 91.31 83 THR A O 1
ATOM 618 N N . THR A 1 84 ? -7.440 10.485 -14.944 1.00 95.38 84 THR A N 1
ATOM 619 C CA . THR A 1 84 ? -6.648 10.289 -13.723 1.00 95.38 84 THR A CA 1
ATOM 620 C C . THR A 1 84 ? -5.614 9.177 -13.957 1.00 95.38 84 THR A C 1
ATOM 622 O O . THR A 1 84 ? -5.993 8.085 -14.429 1.00 95.38 84 THR A O 1
ATOM 625 N N . PRO A 1 85 ? -4.323 9.408 -13.629 1.00 96.50 85 PRO A N 1
ATOM 626 C CA . PRO A 1 85 ? -3.295 8.376 -13.709 1.00 96.50 85 PRO A CA 1
ATOM 627 C C . PRO A 1 85 ? -3.747 7.100 -12.997 1.00 96.50 85 PRO A C 1
ATOM 629 O O . PRO A 1 85 ? -4.317 7.145 -11.906 1.00 96.50 85 PRO A O 1
ATOM 632 N N . LEU A 1 86 ? -3.540 5.943 -13.629 1.00 97.31 86 LEU A N 1
ATOM 633 C CA . LEU A 1 86 ? -4.139 4.693 -13.157 1.00 97.31 86 LEU A CA 1
ATOM 634 C C . LEU A 1 86 ? -3.655 4.307 -11.754 1.00 97.31 86 LEU A C 1
ATOM 636 O O . LEU A 1 86 ? -4.450 3.826 -10.950 1.00 97.31 86 LEU A O 1
ATOM 640 N N . ILE A 1 87 ? -2.382 4.556 -11.439 1.00 97.44 87 ILE A N 1
ATOM 641 C CA . ILE A 1 87 ? -1.837 4.305 -10.098 1.00 97.44 87 ILE A CA 1
ATOM 642 C C . ILE A 1 87 ? -2.532 5.174 -9.054 1.00 97.44 87 ILE A C 1
ATOM 644 O O . ILE A 1 87 ? -2.922 4.654 -8.013 1.00 97.44 87 ILE A O 1
ATOM 648 N N . ASP A 1 88 ? -2.753 6.458 -9.330 1.00 97.00 88 ASP A N 1
ATOM 649 C CA . ASP A 1 88 ? -3.437 7.347 -8.389 1.00 97.00 88 ASP A CA 1
ATOM 650 C C . ASP A 1 88 ? -4.884 6.901 -8.166 1.00 97.00 88 ASP A C 1
ATOM 652 O O . ASP A 1 88 ? -5.338 6.828 -7.025 1.00 97.00 88 ASP A O 1
ATOM 656 N N . ALA A 1 89 ? -5.584 6.495 -9.229 1.00 97.38 89 ALA A N 1
ATOM 657 C CA . ALA A 1 89 ? -6.926 5.925 -9.122 1.00 97.38 89 ALA A CA 1
ATOM 658 C C . ALA A 1 89 ? -6.939 4.613 -8.304 1.00 97.38 89 ALA A C 1
ATOM 660 O O . ALA A 1 89 ? -7.820 4.402 -7.467 1.00 97.38 89 ALA A O 1
ATOM 661 N N . CYS A 1 90 ? -5.931 3.748 -8.470 1.00 98.06 90 CYS A N 1
ATOM 662 C CA . CYS A 1 90 ? -5.786 2.533 -7.664 1.00 98.06 90 CYS A CA 1
ATOM 663 C C . CYS A 1 90 ? -5.478 2.844 -6.193 1.00 98.06 90 CYS A C 1
ATOM 665 O O . CYS A 1 90 ? -6.074 2.233 -5.310 1.00 98.06 90 CYS A O 1
ATOM 667 N N . ARG A 1 91 ? -4.605 3.816 -5.906 1.00 97.81 91 ARG A N 1
ATOM 668 C CA . ARG A 1 91 ? -4.317 4.277 -4.538 1.00 97.81 91 ARG A CA 1
ATOM 669 C C . ARG A 1 91 ? -5.576 4.825 -3.871 1.00 97.81 91 ARG A C 1
ATOM 671 O O . ARG A 1 91 ? -5.931 4.427 -2.766 1.00 97.81 91 ARG A O 1
ATOM 678 N N . ARG A 1 92 ? -6.335 5.673 -4.571 1.00 97.44 92 ARG A N 1
ATOM 679 C CA . ARG A 1 92 ? -7.641 6.153 -4.089 1.00 97.44 92 ARG A CA 1
ATOM 680 C C . ARG A 1 92 ? -8.600 4.993 -3.814 1.00 97.44 92 ARG A C 1
ATOM 682 O O . ARG A 1 92 ? -9.257 4.978 -2.778 1.00 97.44 92 ARG A O 1
ATOM 689 N N . ALA A 1 93 ? -8.648 3.990 -4.688 1.00 97.44 93 ALA A N 1
ATOM 690 C CA . ALA A 1 93 ? -9.449 2.791 -4.462 1.00 97.44 93 ALA A CA 1
ATOM 691 C C . ALA A 1 93 ? -9.013 2.015 -3.202 1.00 97.44 93 ALA A C 1
ATOM 693 O O . ALA A 1 93 ? -9.864 1.678 -2.382 1.00 97.44 93 ALA A O 1
ATOM 694 N N . ILE A 1 94 ? -7.711 1.798 -2.991 1.00 98.00 94 ILE A N 1
ATOM 695 C CA . ILE A 1 94 ? -7.199 1.169 -1.765 1.00 98.00 94 ILE A CA 1
ATOM 696 C C . ILE A 1 94 ? -7.552 1.993 -0.527 1.00 98.00 94 ILE A C 1
ATOM 698 O O . ILE A 1 94 ? -8.054 1.432 0.441 1.00 98.00 94 ILE A O 1
ATOM 702 N N . GLY A 1 95 ? -7.345 3.312 -0.552 1.00 97.19 95 GLY A N 1
ATOM 703 C CA . GLY A 1 95 ? -7.716 4.192 0.557 1.00 97.19 95 GLY A CA 1
ATOM 704 C C . GLY A 1 95 ? -9.210 4.115 0.881 1.00 97.19 95 GLY A C 1
ATOM 705 O O . GLY A 1 95 ? -9.589 3.999 2.043 1.00 97.19 95 GLY A O 1
ATOM 706 N N . PHE A 1 96 ? -10.070 4.088 -0.141 1.00 97.56 96 PHE A N 1
ATOM 707 C CA . PHE A 1 96 ? -11.514 3.922 0.040 1.00 97.56 96 PHE A CA 1
ATOM 708 C C . PHE A 1 96 ? -11.846 2.605 0.740 1.00 97.56 96 PHE A C 1
ATOM 710 O O . PHE A 1 96 ? -12.576 2.590 1.731 1.00 97.56 96 PHE A O 1
ATOM 717 N N . ALA A 1 97 ? -11.284 1.506 0.241 1.00 97.62 97 ALA A N 1
ATOM 718 C CA . ALA A 1 97 ? -11.493 0.178 0.792 1.00 97.62 97 ALA A CA 1
ATOM 719 C C . ALA A 1 97 ? -10.944 0.066 2.228 1.00 97.62 97 ALA A C 1
ATOM 721 O O . ALA A 1 97 ? -11.612 -0.472 3.105 1.00 97.62 97 ALA A O 1
ATOM 722 N N . GLN A 1 98 ? -9.784 0.666 2.500 1.00 97.50 98 GLN A N 1
ATOM 723 C CA . GLN A 1 98 ? -9.180 0.747 3.829 1.00 97.50 98 GLN A CA 1
ATOM 724 C C . GLN A 1 98 ? -10.071 1.515 4.810 1.00 97.50 98 GLN A C 1
ATOM 726 O O . GLN A 1 98 ? -10.301 1.040 5.918 1.00 97.50 98 GLN A O 1
ATOM 731 N N . ALA A 1 99 ? -10.579 2.690 4.424 1.00 97.56 99 ALA A N 1
ATOM 732 C CA . ALA A 1 99 ? -11.476 3.474 5.269 1.00 97.56 99 ALA A CA 1
ATOM 733 C C . ALA A 1 99 ? -12.773 2.708 5.558 1.00 97.56 99 ALA A C 1
ATOM 735 O O . ALA A 1 99 ? -13.205 2.662 6.708 1.00 97.56 99 ALA A O 1
ATOM 736 N N . LEU A 1 100 ? -13.353 2.068 4.536 1.00 97.38 100 LEU A N 1
ATOM 737 C CA . LEU A 1 100 ? -14.549 1.241 4.662 1.00 97.38 100 LEU A CA 1
ATOM 738 C C . LEU A 1 100 ? -14.343 0.080 5.639 1.00 97.38 100 LEU A C 1
ATOM 740 O O . LEU A 1 100 ? -15.124 -0.042 6.574 1.00 97.38 100 LEU A O 1
ATOM 744 N N . GLU A 1 101 ? -13.296 -0.729 5.477 1.00 97.00 101 GLU A N 1
ATOM 745 C CA . GLU A 1 101 ? -13.000 -1.838 6.400 1.00 97.00 101 GLU A CA 1
ATOM 746 C C . GLU A 1 101 ? -12.711 -1.335 7.815 1.00 97.00 101 GLU A C 1
ATOM 748 O O . GLU A 1 101 ? -13.161 -1.921 8.807 1.00 97.00 101 GLU A O 1
ATOM 753 N N . CYS A 1 102 ? -12.038 -0.185 7.911 1.00 97.12 102 CYS A N 1
ATOM 754 C CA . CYS A 1 102 ? -11.860 0.492 9.176 1.00 97.12 102 CYS A CA 1
ATOM 755 C C . CYS A 1 102 ? -13.191 0.812 9.834 1.00 97.12 102 CYS A C 1
ATOM 757 O O . CYS A 1 102 ? -13.254 0.543 11.012 1.00 97.12 102 CYS A O 1
ATOM 759 N N . VAL A 1 103 ? -14.233 1.310 9.157 1.00 97.56 103 VAL A N 1
ATOM 760 C CA . VAL A 1 103 ? -15.511 1.700 9.801 1.00 97.56 103 VAL A CA 1
ATOM 761 C C . VAL A 1 103 ? -16.663 0.693 9.666 1.00 97.56 103 VAL A C 1
ATOM 763 O O . VAL A 1 103 ? -17.751 0.962 10.173 1.00 97.56 103 VAL A O 1
ATOM 766 N N . ARG A 1 104 ? -16.450 -0.452 9.003 1.00 95.56 104 ARG A N 1
ATOM 767 C CA . ARG A 1 104 ? -17.498 -1.402 8.571 1.00 95.56 104 ARG A CA 1
ATOM 768 C C . ARG A 1 104 ? -18.474 -1.795 9.682 1.00 95.56 104 ARG A C 1
ATOM 770 O O . ARG A 1 104 ? -19.681 -1.800 9.451 1.00 95.56 104 ARG A O 1
ATOM 777 N N . ASP A 1 105 ? -17.937 -2.069 10.870 1.00 93.62 105 ASP A N 1
ATOM 778 C CA . ASP A 1 105 ? -18.689 -2.552 12.037 1.00 93.62 105 ASP A CA 1
ATOM 779 C C . ASP A 1 105 ? -19.065 -1.435 13.027 1.00 93.62 105 ASP A C 1
ATOM 781 O O . ASP A 1 105 ? -19.545 -1.701 14.130 1.00 93.62 105 ASP A O 1
ATOM 785 N N . HIS A 1 106 ? -18.807 -0.170 12.686 1.00 96.06 106 HIS A N 1
ATOM 786 C CA . HIS A 1 106 ? -19.132 0.950 13.561 1.00 96.06 106 HIS A CA 1
ATOM 787 C C . HIS A 1 106 ? -20.641 1.239 13.547 1.00 96.06 106 HIS A C 1
ATOM 789 O O . HIS A 1 106 ? -21.272 1.239 12.493 1.00 96.06 106 HIS A O 1
ATOM 795 N N . GLY A 1 107 ? -21.228 1.583 14.700 1.00 95.88 107 GLY A N 1
ATOM 796 C CA . GLY A 1 107 ? -22.670 1.867 14.814 1.00 95.88 107 GLY A CA 1
ATOM 7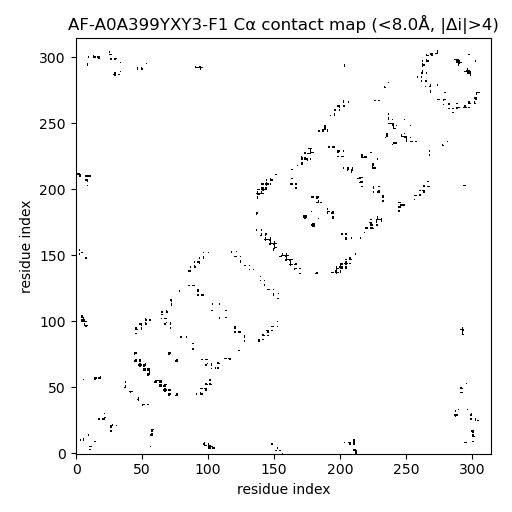97 C C . GLY A 1 107 ? -23.159 3.055 13.970 1.00 95.88 107 GLY A C 1
ATOM 798 O O . GLY A 1 107 ? -24.344 3.154 13.666 1.00 95.88 107 GLY A O 1
ATOM 799 N N . ALA A 1 108 ? -22.241 3.927 13.543 1.00 94.38 108 ALA A N 1
ATOM 800 C CA . ALA A 1 108 ? -22.515 5.026 12.612 1.00 94.38 108 ALA A CA 1
ATOM 801 C C . ALA A 1 108 ? -22.635 4.585 11.142 1.00 94.38 108 ALA A C 1
ATOM 803 O O . ALA A 1 108 ? -22.845 5.431 10.274 1.00 94.38 108 ALA A O 1
ATOM 804 N N . MET A 1 109 ? -22.505 3.285 10.855 1.00 94.81 109 MET A N 1
ATOM 805 C CA . MET A 1 109 ? -22.624 2.700 9.523 1.00 94.81 109 MET A CA 1
ATOM 806 C C . MET A 1 109 ? -23.884 1.814 9.417 1.00 94.81 109 MET A C 1
ATOM 808 O O . MET A 1 109 ? -23.785 0.587 9.488 1.00 94.81 109 MET A O 1
ATOM 812 N N . PRO A 1 110 ? -25.089 2.402 9.250 1.00 92.56 110 PRO A N 1
ATOM 813 C CA . PRO A 1 110 ? -26.315 1.633 9.050 1.00 92.56 110 PRO A CA 1
ATOM 814 C C . PRO A 1 110 ? -26.218 0.692 7.847 1.00 92.56 110 PRO A C 1
ATOM 816 O O . PRO A 1 110 ? -25.600 1.033 6.838 1.00 92.56 110 PRO A O 1
ATOM 819 N N . ASP A 1 111 ? -26.922 -0.440 7.899 1.00 93.69 111 ASP A N 1
ATOM 820 C CA . ASP A 1 111 ? -26.890 -1.466 6.845 1.00 93.69 111 ASP A CA 1
ATOM 821 C C . ASP A 1 111 ? -27.185 -0.914 5.442 1.00 93.69 111 ASP A C 1
ATOM 823 O O . ASP A 1 111 ? -26.510 -1.273 4.479 1.00 93.69 111 ASP A O 1
ATOM 827 N N . ALA A 1 112 ? -28.149 0.005 5.322 1.00 94.25 112 ALA A N 1
ATOM 828 C CA . ALA A 1 112 ? -28.494 0.633 4.047 1.00 94.25 112 ALA A CA 1
ATOM 829 C C . ALA A 1 112 ? -27.358 1.512 3.491 1.00 94.25 112 ALA A C 1
ATOM 831 O O . ALA A 1 112 ? -27.075 1.472 2.294 1.00 94.25 112 ALA A O 1
ATOM 832 N N . ALA A 1 113 ? -26.679 2.275 4.355 1.00 93.44 113 ALA A N 1
ATOM 833 C CA . ALA A 1 113 ? -25.524 3.079 3.960 1.00 93.44 113 ALA A CA 1
ATOM 834 C C . ALA A 1 113 ? -24.348 2.176 3.569 1.00 93.44 113 ALA A C 1
ATOM 836 O O . ALA A 1 113 ? -23.723 2.393 2.532 1.00 93.44 113 ALA A O 1
ATOM 837 N N . ARG A 1 114 ? -24.102 1.112 4.347 1.00 94.94 114 ARG A N 1
ATOM 838 C CA . ARG A 1 114 ? -23.074 0.108 4.053 1.00 94.94 114 ARG A CA 1
ATOM 839 C C . ARG A 1 114 ? -23.296 -0.542 2.687 1.00 94.94 114 ARG A C 1
ATOM 841 O O . ARG A 1 114 ? -22.353 -0.624 1.908 1.00 94.94 114 ARG A O 1
ATOM 848 N N . ALA A 1 115 ? -24.528 -0.948 2.374 1.00 95.12 115 ALA A N 1
ATOM 849 C CA . ALA A 1 115 ? -24.873 -1.531 1.078 1.00 95.12 115 ALA A CA 1
ATOM 850 C C . ALA A 1 115 ? -24.587 -0.562 -0.084 1.00 95.12 115 ALA A C 1
ATOM 852 O O . ALA A 1 115 ? -23.901 -0.931 -1.035 1.00 95.12 115 ALA A O 1
ATOM 853 N N . ALA A 1 116 ? -25.010 0.702 0.030 1.00 95.00 116 ALA A N 1
ATOM 854 C CA . ALA A 1 116 ? -24.742 1.715 -0.994 1.00 95.00 116 ALA A CA 1
ATOM 855 C C . ALA A 1 116 ? -23.235 1.979 -1.188 1.00 95.00 116 ALA A C 1
ATOM 857 O O . ALA A 1 116 ? -22.758 2.137 -2.313 1.00 95.00 116 ALA A O 1
ATOM 858 N N . ILE A 1 117 ? -22.464 1.998 -0.098 1.00 95.88 117 ILE A N 1
ATOM 859 C CA . ILE A 1 117 ? -21.005 2.146 -0.144 1.00 95.88 117 ILE A CA 1
ATOM 860 C C . ILE A 1 117 ? -20.346 0.942 -0.833 1.00 95.88 117 ILE A C 1
ATOM 862 O O . ILE A 1 117 ? -19.458 1.132 -1.665 1.00 95.88 117 ILE A O 1
ATOM 866 N N . ILE A 1 118 ? -20.795 -0.276 -0.523 1.00 96.06 118 ILE A N 1
ATOM 867 C CA . ILE A 1 118 ? -20.335 -1.522 -1.152 1.00 96.06 118 ILE A CA 1
ATOM 868 C C . ILE A 1 118 ? -20.609 -1.513 -2.663 1.00 96.06 118 ILE A C 1
ATOM 870 O O . ILE A 1 118 ? -19.727 -1.868 -3.448 1.00 96.06 118 ILE A O 1
ATOM 874 N N . ASP A 1 119 ? -21.779 -1.039 -3.092 1.00 95.62 119 ASP A N 1
ATOM 875 C CA . ASP A 1 119 ? -22.110 -0.915 -4.514 1.00 95.62 119 ASP A CA 1
ATOM 876 C C . ASP A 1 119 ? -21.213 0.115 -5.220 1.00 95.62 119 ASP A C 1
ATOM 878 O O . ASP A 1 119 ? -20.691 -0.151 -6.309 1.00 95.62 119 ASP A O 1
ATOM 882 N N . ARG A 1 120 ? -20.953 1.268 -4.583 1.00 95.81 120 ARG A N 1
ATOM 883 C CA . ARG A 1 120 ? -19.995 2.268 -5.096 1.00 95.81 120 ARG A CA 1
ATOM 884 C C . ARG A 1 120 ? -18.580 1.704 -5.199 1.00 95.81 120 ARG A C 1
ATOM 886 O O . ARG A 1 120 ? -17.898 1.947 -6.197 1.00 95.81 120 ARG A O 1
ATOM 893 N N . TRP A 1 121 ? -18.147 0.937 -4.201 1.00 96.56 121 TRP A N 1
ATOM 894 C CA . TRP A 1 121 ? -16.861 0.247 -4.218 1.00 96.56 121 TRP A CA 1
ATOM 895 C C . TRP A 1 121 ? -16.763 -0.721 -5.401 1.00 96.56 121 TRP A C 1
ATOM 897 O O . TRP A 1 121 ? -15.832 -0.630 -6.202 1.00 96.56 121 TRP A O 1
ATOM 907 N N . HIS A 1 122 ? -17.766 -1.583 -5.576 1.00 97.00 122 HIS A N 1
ATOM 908 C CA . HIS A 1 122 ? -17.831 -2.515 -6.698 1.00 97.00 122 HIS A CA 1
ATOM 909 C C . HIS A 1 122 ? -17.800 -1.797 -8.059 1.00 97.00 122 HIS A C 1
ATOM 911 O O . HIS A 1 122 ? -17.090 -2.229 -8.975 1.00 97.00 122 HIS A O 1
ATOM 917 N N . GLY A 1 123 ? -18.514 -0.674 -8.192 1.00 96.19 123 GLY A N 1
ATOM 918 C CA . GLY A 1 123 ? -18.476 0.173 -9.387 1.00 96.19 123 GLY A CA 1
ATOM 919 C C . GLY A 1 123 ? -17.077 0.725 -9.682 1.00 96.19 123 GLY A C 1
ATOM 920 O O . GLY A 1 123 ? -16.609 0.635 -10.818 1.00 96.19 123 GLY A O 1
ATOM 921 N N . ARG A 1 124 ? -16.369 1.223 -8.658 1.00 95.94 124 ARG A N 1
ATOM 922 C CA . ARG A 1 124 ? -14.989 1.727 -8.786 1.00 95.94 124 ARG A CA 1
ATOM 923 C C . ARG A 1 124 ? -14.018 0.628 -9.224 1.00 95.94 124 ARG A C 1
ATOM 925 O O . ARG A 1 124 ? -13.255 0.831 -10.165 1.00 95.94 124 ARG A O 1
ATOM 932 N N . VAL A 1 125 ? -14.085 -0.549 -8.600 1.00 97.12 125 VAL A N 1
ATOM 933 C CA . VAL A 1 125 ? -13.261 -1.716 -8.969 1.00 97.12 125 VAL A CA 1
ATOM 934 C C . VAL A 1 125 ? -13.533 -2.147 -10.411 1.00 97.12 125 VAL A C 1
ATOM 936 O O . VAL A 1 125 ? -12.602 -2.430 -11.165 1.00 97.12 125 VAL A O 1
ATOM 939 N N . SER A 1 126 ? -14.800 -2.159 -10.826 1.00 96.88 126 SER A N 1
ATOM 940 C CA . SER A 1 126 ? -15.185 -2.504 -12.200 1.00 96.88 126 SER A CA 1
ATOM 941 C C . SER A 1 126 ? -14.616 -1.507 -13.217 1.00 96.88 126 SER A C 1
ATOM 943 O O . SER A 1 126 ? -14.070 -1.916 -14.243 1.00 96.88 126 SER A O 1
ATOM 945 N N . ALA A 1 127 ? -14.675 -0.206 -12.915 1.00 95.94 127 ALA A N 1
ATOM 946 C CA . ALA A 1 127 ? -14.098 0.837 -13.761 1.00 95.94 127 ALA A CA 1
ATOM 947 C C . ALA A 1 127 ? -12.572 0.688 -13.902 1.00 95.94 127 ALA A C 1
ATOM 949 O O . ALA A 1 127 ? -12.049 0.782 -15.012 1.00 95.94 127 ALA A O 1
ATOM 950 N N . LEU A 1 128 ? -11.859 0.381 -12.814 1.00 96.75 128 LEU A N 1
ATOM 951 C CA . LEU A 1 128 ? -10.413 0.130 -12.856 1.00 96.75 128 LEU A CA 1
ATOM 952 C C . LEU A 1 128 ? -10.066 -1.118 -13.676 1.00 96.75 128 LEU A C 1
ATOM 954 O O . LEU A 1 128 ? -9.200 -1.057 -14.547 1.00 96.75 128 LEU A O 1
ATOM 958 N N . ASN A 1 129 ? -10.785 -2.226 -13.474 1.00 97.00 129 ASN A N 1
ATOM 959 C CA . ASN A 1 129 ? -10.560 -3.456 -14.237 1.00 97.00 129 ASN A CA 1
ATOM 960 C C . ASN A 1 129 ? -10.824 -3.289 -15.740 1.00 97.00 129 ASN A C 1
ATOM 962 O O . ASN A 1 129 ? -10.174 -3.952 -16.545 1.00 97.00 129 ASN A O 1
ATOM 966 N N . SER A 1 130 ? -11.708 -2.370 -16.144 1.00 96.38 130 SER A N 1
ATOM 967 C CA . SER A 1 130 ? -11.929 -2.072 -17.568 1.00 96.38 130 SER A CA 1
ATOM 968 C C . SER A 1 130 ? -10.686 -1.512 -18.277 1.00 96.38 130 SER A C 1
ATOM 970 O O . SER A 1 130 ? -10.563 -1.642 -19.494 1.00 96.38 130 SER A O 1
ATOM 972 N N . ARG A 1 131 ? -9.732 -0.943 -17.522 1.00 95.25 131 ARG A N 1
ATOM 973 C CA . ARG A 1 131 ? -8.467 -0.397 -18.043 1.00 95.25 131 ARG A CA 1
ATOM 974 C C . ARG A 1 131 ? -7.365 -1.457 -18.157 1.00 95.25 131 ARG A C 1
ATOM 976 O O . ARG A 1 131 ? -6.416 -1.246 -18.906 1.00 95.25 131 ARG A O 1
ATOM 983 N N . LEU A 1 132 ? -7.516 -2.606 -17.486 1.00 94.00 132 LEU A N 1
ATOM 984 C CA . LEU A 1 132 ? -6.468 -3.620 -17.294 1.00 94.00 132 LEU A CA 1
ATOM 985 C C . LEU A 1 132 ? -5.812 -4.090 -18.600 1.00 94.00 132 LEU A C 1
ATOM 987 O O . LEU A 1 132 ? -4.599 -4.275 -18.649 1.00 94.00 132 LEU A O 1
ATOM 991 N N . ALA A 1 133 ? -6.601 -4.282 -19.660 1.00 93.19 133 ALA A N 1
ATOM 992 C CA . ALA A 1 133 ? -6.111 -4.803 -20.938 1.00 93.19 133 ALA A CA 1
ATOM 993 C C . ALA A 1 133 ? -5.077 -3.890 -21.624 1.00 93.19 133 ALA A C 1
ATOM 995 O O . ALA A 1 133 ? -4.309 -4.360 -22.459 1.00 93.19 133 ALA A O 1
ATOM 996 N N . GLN A 1 134 ? -5.068 -2.598 -21.286 1.00 94.38 134 GLN A N 1
ATOM 997 C CA . GLN A 1 134 ? -4.164 -1.593 -21.854 1.00 94.38 134 GLN A CA 1
ATOM 998 C C . GLN A 1 134 ? -3.106 -1.123 -20.846 1.00 94.38 134 GLN A C 1
ATOM 1000 O O . GLN A 1 134 ? -2.264 -0.295 -21.183 1.00 94.38 134 GLN A O 1
ATOM 1005 N N . SER A 1 135 ? -3.148 -1.634 -19.615 1.00 96.19 135 SER A N 1
ATOM 1006 C CA . SER A 1 135 ? -2.287 -1.195 -18.523 1.00 96.19 135 SER A CA 1
ATOM 1007 C C . SER A 1 135 ? -0.874 -1.753 -18.641 1.00 96.19 135 SER A C 1
ATOM 1009 O O . SER A 1 135 ? -0.671 -2.935 -18.935 1.00 96.19 135 SER A O 1
ATOM 1011 N N . ALA A 1 136 ? 0.112 -0.926 -18.313 1.00 97.94 136 ALA A N 1
ATOM 1012 C CA . ALA A 1 136 ? 1.490 -1.359 -18.153 1.00 97.94 136 ALA A CA 1
ATOM 1013 C C . ALA A 1 136 ? 1.657 -2.213 -16.883 1.00 97.94 136 ALA A C 1
ATOM 1015 O O . ALA A 1 136 ? 0.884 -2.115 -15.932 1.00 97.94 136 ALA A O 1
ATOM 1016 N N . ILE A 1 137 ? 2.697 -3.049 -16.825 1.00 98.25 137 ILE A N 1
ATOM 1017 C CA . ILE A 1 137 ? 2.863 -4.046 -15.749 1.00 98.25 137 ILE A CA 1
ATOM 1018 C C . ILE A 1 137 ? 2.933 -3.446 -14.331 1.00 98.25 137 ILE A C 1
ATOM 1020 O O . ILE A 1 137 ? 2.433 -4.043 -13.381 1.00 98.25 137 ILE A O 1
ATOM 1024 N N . HIS A 1 138 ? 3.497 -2.243 -14.185 1.00 98.31 138 HIS A N 1
ATOM 1025 C CA . HIS A 1 138 ? 3.550 -1.533 -12.906 1.00 98.31 138 HIS A CA 1
ATOM 1026 C C . HIS A 1 138 ? 2.161 -1.070 -12.441 1.00 98.31 138 HIS A C 1
ATOM 1028 O O . HIS A 1 138 ? 1.880 -1.089 -11.249 1.00 98.31 138 HIS A O 1
ATOM 1034 N N . GLU A 1 139 ? 1.259 -0.745 -13.366 1.00 98.44 139 GLU A N 1
ATOM 1035 C CA . GLU A 1 139 ? -0.142 -0.437 -13.067 1.00 98.44 139 GLU A CA 1
ATOM 1036 C C . GLU A 1 139 ? -0.948 -1.717 -12.789 1.00 98.44 139 GLU A C 1
ATOM 1038 O O . GLU A 1 139 ? -1.787 -1.745 -11.889 1.00 98.44 139 GLU A O 1
ATOM 1043 N N . GLN A 1 140 ? -0.655 -2.813 -13.503 1.00 98.62 140 GLN A N 1
ATOM 1044 C CA . GLN A 1 140 ? -1.274 -4.122 -13.253 1.00 98.62 140 GLN A CA 1
ATOM 1045 C C . GLN A 1 140 ? -0.989 -4.636 -11.833 1.00 98.62 140 GLN A C 1
ATOM 1047 O O . GLN A 1 140 ? -1.847 -5.294 -11.245 1.00 98.62 140 GLN A O 1
ATOM 1052 N N . ALA A 1 141 ? 0.180 -4.318 -11.262 1.00 98.75 141 ALA A N 1
ATOM 1053 C CA . ALA A 1 141 ? 0.503 -4.635 -9.870 1.00 98.75 141 ALA A CA 1
ATOM 1054 C C . ALA A 1 141 ? -0.455 -3.945 -8.883 1.00 98.75 141 ALA A C 1
ATOM 1056 O O . ALA A 1 141 ? -0.918 -4.565 -7.929 1.00 98.75 141 ALA A O 1
ATOM 1057 N N . TRP A 1 142 ? -0.816 -2.687 -9.145 1.00 98.62 142 TRP A N 1
ATOM 1058 C CA . TRP A 1 142 ? -1.795 -1.956 -8.340 1.00 98.62 142 TRP A CA 1
ATOM 1059 C C . TRP A 1 142 ? -3.223 -2.466 -8.546 1.00 98.62 142 TRP A C 1
ATOM 1061 O O . TRP A 1 142 ? -3.959 -2.609 -7.571 1.00 98.62 142 TRP A O 1
ATOM 1071 N N . ILE A 1 143 ? -3.611 -2.822 -9.777 1.00 98.50 143 ILE A N 1
ATOM 1072 C CA . ILE A 1 143 ? -4.911 -3.470 -10.025 1.00 98.50 143 ILE A CA 1
ATOM 1073 C C . ILE A 1 143 ? -4.999 -4.818 -9.290 1.00 98.50 143 ILE A C 1
ATOM 1075 O O . ILE A 1 143 ? -6.052 -5.149 -8.748 1.00 98.50 143 ILE A O 1
ATOM 1079 N N . ALA A 1 144 ? -3.903 -5.582 -9.210 1.00 98.69 144 ALA A N 1
ATOM 1080 C CA . ALA A 1 144 ? -3.867 -6.820 -8.432 1.00 98.69 144 ALA A CA 1
ATOM 1081 C C . ALA A 1 144 ? -4.170 -6.566 -6.944 1.00 98.69 144 ALA A C 1
ATOM 1083 O O . ALA A 1 144 ? -5.020 -7.253 -6.376 1.00 98.69 144 ALA A O 1
ATOM 1084 N N . ALA A 1 145 ? -3.554 -5.542 -6.340 1.00 98.62 145 ALA A N 1
ATOM 1085 C CA . ALA A 1 145 ? -3.847 -5.131 -4.964 1.00 98.62 145 ALA A CA 1
ATOM 1086 C C . ALA A 1 145 ? -5.315 -4.700 -4.786 1.00 98.62 145 ALA A C 1
ATOM 1088 O O . ALA A 1 145 ? -5.968 -5.113 -3.829 1.00 98.62 145 ALA A O 1
ATOM 1089 N N . VAL A 1 146 ? -5.863 -3.927 -5.733 1.00 98.56 146 VAL A N 1
ATOM 1090 C CA . VAL A 1 146 ? -7.277 -3.508 -5.721 1.00 98.56 146 VAL A CA 1
ATOM 1091 C C . VAL A 1 146 ? -8.219 -4.709 -5.798 1.00 98.56 146 VAL A C 1
ATOM 1093 O O . VAL A 1 146 ? -9.210 -4.739 -5.077 1.00 98.56 146 VAL A O 1
ATOM 1096 N N . ASN A 1 147 ? -7.922 -5.712 -6.625 1.00 98.62 147 ASN A N 1
ATOM 1097 C CA . ASN A 1 147 ? -8.759 -6.906 -6.757 1.00 98.62 147 ASN A CA 1
ATOM 1098 C C . ASN A 1 147 ? -8.719 -7.795 -5.508 1.00 98.62 147 ASN A C 1
ATOM 1100 O O . ASN A 1 147 ? -9.758 -8.316 -5.104 1.00 98.62 147 ASN A O 1
ATOM 1104 N N . LEU A 1 148 ? -7.563 -7.905 -4.847 1.00 98.62 148 LEU A N 1
ATOM 1105 C CA . LEU A 1 148 ? -7.460 -8.570 -3.544 1.00 98.62 148 LEU A CA 1
ATOM 1106 C C . LEU A 1 148 ? -8.275 -7.828 -2.478 1.00 98.62 148 LEU A C 1
ATOM 1108 O O . LEU A 1 148 ? -9.104 -8.444 -1.807 1.00 98.62 148 LEU A O 1
ATOM 1112 N N . ALA A 1 149 ? -8.133 -6.500 -2.391 1.00 98.25 149 ALA A N 1
ATOM 1113 C CA . ALA A 1 149 ? -8.959 -5.672 -1.511 1.00 98.25 149 ALA A CA 1
ATOM 1114 C C . ALA A 1 149 ? -10.454 -5.817 -1.833 1.00 98.25 149 ALA A C 1
ATOM 1116 O O . ALA A 1 149 ? -11.283 -5.899 -0.932 1.00 98.25 149 ALA A O 1
ATOM 1117 N N . ALA A 1 150 ? -10.816 -5.894 -3.116 1.00 98.25 150 ALA A N 1
ATOM 1118 C CA . ALA A 1 150 ? -12.193 -6.089 -3.543 1.00 98.25 150 ALA A CA 1
ATOM 1119 C C . ALA A 1 150 ? -12.736 -7.447 -3.104 1.00 98.25 150 ALA A C 1
ATOM 1121 O O . ALA A 1 150 ? -13.858 -7.509 -2.610 1.00 98.25 150 ALA A O 1
ATOM 1122 N N . GLY A 1 151 ? -11.938 -8.507 -3.231 1.00 98.12 151 GLY A N 1
ATOM 1123 C CA . GLY A 1 151 ? -12.285 -9.834 -2.742 1.00 98.12 151 GLY A CA 1
ATOM 1124 C C . GLY A 1 151 ? -12.567 -9.853 -1.240 1.00 98.12 151 GLY A C 1
ATOM 1125 O O . GLY A 1 151 ? -13.562 -10.444 -0.830 1.00 98.12 151 GLY A O 1
ATOM 1126 N N . VAL A 1 152 ? -11.753 -9.145 -0.449 1.00 97.12 152 VAL A N 1
ATOM 1127 C CA . VAL A 1 152 ? -11.934 -8.973 1.004 1.00 97.12 152 VAL A CA 1
ATOM 1128 C C . VAL A 1 152 ? -13.205 -8.182 1.319 1.00 97.12 152 VAL A C 1
ATOM 1130 O O . VAL A 1 152 ? -14.102 -8.686 1.989 1.00 97.12 152 VAL A O 1
ATOM 1133 N N . VAL A 1 153 ? -13.323 -6.961 0.793 1.00 97.12 153 VAL A N 1
ATOM 1134 C CA . VAL A 1 153 ? -14.430 -6.044 1.109 1.00 97.12 153 VAL A CA 1
ATOM 1135 C C . VAL A 1 153 ? -15.778 -6.600 0.653 1.00 97.12 153 VAL A C 1
ATOM 1137 O O . VAL A 1 153 ? -16.766 -6.514 1.382 1.00 97.12 153 VAL A O 1
ATOM 1140 N N . LEU A 1 154 ? -15.835 -7.146 -0.563 1.00 96.94 154 LEU A N 1
ATOM 1141 C CA . LEU A 1 154 ? -17.066 -7.665 -1.163 1.00 96.94 154 LEU A CA 1
ATOM 1142 C C . LEU A 1 154 ? -17.352 -9.113 -0.768 1.00 96.94 154 LEU A C 1
ATOM 1144 O O . LEU A 1 154 ? -18.385 -9.638 -1.180 1.00 96.94 154 LEU A O 1
ATOM 1148 N N . GLU A 1 155 ? -16.434 -9.761 -0.044 1.00 96.50 155 GLU A N 1
ATOM 1149 C CA . GLU A 1 155 ? -16.488 -11.189 0.283 1.00 96.50 155 GLU A CA 1
ATOM 1150 C C . GLU A 1 155 ? -16.655 -12.057 -0.985 1.00 96.50 155 GLU A C 1
ATOM 1152 O O . GLU A 1 155 ? -17.404 -13.033 -1.027 1.00 96.50 155 GLU A O 1
ATOM 1157 N N . ARG A 1 156 ? -15.959 -11.676 -2.067 1.00 96.94 156 ARG A N 1
ATOM 1158 C CA . ARG A 1 156 ? -16.024 -12.337 -3.381 1.00 96.94 156 ARG A CA 1
ATOM 1159 C C . ARG A 1 156 ? -14.716 -13.039 -3.706 1.00 96.94 156 ARG A C 1
ATOM 1161 O O . ARG A 1 156 ? -13.798 -12.434 -4.255 1.00 96.94 156 ARG A O 1
ATOM 1168 N N . GLU A 1 157 ? -14.687 -14.345 -3.461 1.00 97.12 157 GLU A N 1
ATOM 1169 C CA . GLU A 1 157 ? -13.526 -15.209 -3.720 1.00 97.12 157 GLU A CA 1
ATOM 1170 C C . GLU A 1 157 ? -12.998 -15.077 -5.158 1.00 97.12 157 GLU A C 1
ATOM 1172 O O . GLU A 1 157 ? -11.814 -14.850 -5.352 1.00 97.12 157 GLU A O 1
ATOM 1177 N N . SER A 1 158 ? -13.878 -15.044 -6.163 1.00 97.31 158 SER A N 1
ATOM 1178 C CA . SER A 1 158 ? -13.467 -14.858 -7.568 1.00 97.31 158 SER A CA 1
ATOM 1179 C C . SER A 1 158 ? -12.655 -13.580 -7.846 1.00 97.31 158 SER A C 1
ATOM 1181 O O . SER A 1 158 ? -11.766 -13.592 -8.696 1.00 97.31 158 SER A O 1
ATOM 1183 N N . MET A 1 159 ? -12.935 -12.471 -7.148 1.00 97.56 159 MET A N 1
ATOM 1184 C CA . MET A 1 159 ? -12.155 -11.233 -7.287 1.00 97.56 159 MET A CA 1
ATOM 1185 C C . MET A 1 159 ? -10.808 -11.349 -6.578 1.00 97.56 159 MET A C 1
ATOM 1187 O O . MET A 1 159 ? -9.795 -10.889 -7.108 1.00 97.56 159 MET A O 1
ATOM 1191 N N . PHE A 1 160 ? -10.799 -12.009 -5.418 1.00 98.19 160 PHE A N 1
ATOM 1192 C CA . PHE A 1 160 ? -9.577 -12.312 -4.688 1.00 98.19 160 PHE A CA 1
ATOM 1193 C C . PHE A 1 160 ? -8.636 -13.187 -5.530 1.00 98.19 160 PHE A C 1
ATOM 1195 O O . PHE A 1 160 ? -7.478 -12.827 -5.737 1.00 98.19 160 PHE A O 1
ATOM 1202 N N . ASP A 1 161 ? -9.153 -14.279 -6.097 1.00 98.38 161 ASP A N 1
ATOM 1203 C CA . ASP A 1 161 ? -8.402 -15.204 -6.948 1.00 98.38 161 ASP A CA 1
ATOM 1204 C C . ASP A 1 161 ? -7.842 -14.505 -8.188 1.00 98.38 161 ASP A C 1
ATOM 1206 O O . ASP A 1 161 ? -6.661 -14.648 -8.499 1.00 98.38 161 ASP A O 1
ATOM 1210 N N . ALA A 1 162 ? -8.642 -13.662 -8.851 1.00 98.00 162 ALA A N 1
ATOM 1211 C CA . ALA A 1 162 ? -8.176 -12.873 -9.990 1.00 98.00 162 ALA A CA 1
ATOM 1212 C C . ALA A 1 162 ? -7.018 -11.926 -9.615 1.00 98.00 162 ALA A C 1
ATOM 1214 O O . ALA A 1 162 ? -6.065 -11.762 -10.387 1.00 98.00 162 ALA A O 1
ATOM 1215 N N . GLY A 1 163 ? -7.078 -11.311 -8.428 1.00 98.56 163 GLY A N 1
ATOM 1216 C CA . GLY A 1 163 ? -5.993 -10.497 -7.882 1.00 98.56 163 GLY A CA 1
ATOM 1217 C C . GLY A 1 163 ? -4.732 -11.318 -7.595 1.00 98.56 163 GLY A C 1
ATOM 1218 O O . GLY A 1 163 ? -3.645 -10.949 -8.047 1.00 98.56 163 GLY A O 1
ATOM 1219 N N . ALA A 1 164 ? -4.878 -12.467 -6.930 1.00 98.75 164 ALA A N 1
ATOM 1220 C CA . ALA A 1 164 ? -3.781 -13.385 -6.624 1.00 98.75 164 ALA A CA 1
ATOM 1221 C C . ALA A 1 164 ? -3.114 -13.941 -7.894 1.00 98.75 164 ALA A C 1
ATOM 1223 O O . ALA A 1 164 ? -1.888 -13.995 -7.985 1.00 98.75 164 ALA A O 1
ATOM 1224 N N . ASP A 1 165 ? -3.894 -14.298 -8.912 1.00 98.62 165 ASP A N 1
ATOM 1225 C CA . ASP A 1 165 ? -3.374 -14.781 -10.190 1.00 98.62 165 ASP A CA 1
ATOM 1226 C C . ASP A 1 165 ? -2.647 -13.683 -10.968 1.00 98.62 165 ASP A C 1
ATOM 1228 O O . ASP A 1 165 ? -1.619 -13.943 -11.598 1.00 98.62 165 ASP A O 1
ATOM 1232 N N . SER A 1 166 ? -3.135 -12.440 -10.912 1.00 98.62 166 SER A N 1
ATOM 1233 C CA . SER A 1 166 ? -2.415 -11.294 -11.477 1.00 98.62 166 SER A CA 1
ATOM 1234 C C . SER A 1 166 ? -1.084 -11.062 -10.766 1.00 98.62 166 SER A C 1
ATOM 1236 O O . SER A 1 166 ? -0.054 -10.937 -11.428 1.00 98.62 166 SER A O 1
ATOM 1238 N N . TYR A 1 167 ? -1.078 -11.098 -9.432 1.00 98.81 167 TYR A N 1
ATOM 1239 C CA . TYR A 1 167 ? 0.140 -11.017 -8.627 1.00 98.81 167 TYR A CA 1
ATOM 1240 C C . TYR A 1 167 ? 1.163 -12.093 -9.027 1.00 98.81 167 TYR A C 1
ATOM 1242 O O . TYR A 1 167 ? 2.301 -11.764 -9.364 1.00 98.81 167 TYR A O 1
ATOM 1250 N N . ARG A 1 168 ? 0.752 -13.370 -9.075 1.00 98.81 168 ARG A N 1
ATOM 1251 C CA . ARG A 1 168 ? 1.634 -14.495 -9.437 1.00 98.81 168 ARG A CA 1
ATOM 1252 C C . ARG A 1 168 ? 2.214 -14.334 -10.840 1.00 98.81 168 ARG A C 1
ATOM 1254 O O . ARG A 1 168 ? 3.418 -14.489 -11.015 1.00 98.81 168 ARG A O 1
ATOM 1261 N N . ARG A 1 169 ? 1.395 -13.949 -11.829 1.00 98.56 169 ARG A N 1
ATOM 1262 C CA . ARG A 1 169 ? 1.859 -13.691 -13.207 1.00 98.56 169 ARG A CA 1
ATOM 1263 C C . ARG A 1 169 ? 2.914 -12.588 -13.281 1.00 98.56 169 ARG A C 1
ATOM 1265 O O . ARG A 1 169 ? 3.836 -12.691 -14.087 1.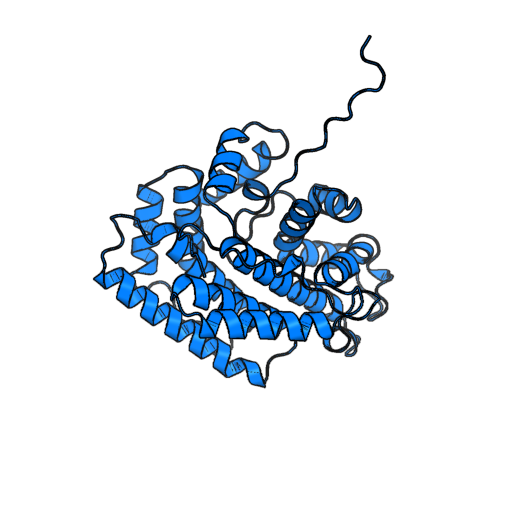00 98.56 169 ARG A O 1
ATOM 1272 N N . ILE A 1 170 ? 2.788 -11.542 -12.466 1.00 98.69 170 ILE A N 1
ATOM 1273 C CA . ILE A 1 170 ? 3.782 -10.466 -12.423 1.00 98.69 170 ILE A CA 1
ATOM 1274 C C . ILE A 1 170 ? 5.059 -10.955 -11.731 1.00 98.69 170 ILE A C 1
ATOM 1276 O O . ILE A 1 170 ? 6.142 -10.746 -12.276 1.00 98.69 170 ILE A O 1
ATOM 1280 N N . VAL A 1 171 ? 4.965 -11.656 -10.594 1.00 98.69 171 VAL A N 1
ATOM 1281 C CA . VAL A 1 171 ? 6.140 -12.246 -9.918 1.00 98.69 171 VAL A CA 1
ATOM 1282 C C . VAL A 1 171 ? 6.887 -13.211 -10.844 1.00 98.69 171 VAL A C 1
ATOM 1284 O O . VAL A 1 171 ? 8.110 -13.174 -10.917 1.00 98.69 171 VAL A O 1
ATOM 1287 N N . ASP A 1 172 ? 6.165 -13.990 -11.644 1.00 98.62 172 ASP A N 1
ATOM 1288 C CA . ASP A 1 172 ? 6.736 -14.892 -12.646 1.00 98.62 172 ASP A CA 1
ATOM 1289 C C . ASP A 1 172 ? 7.547 -14.184 -13.747 1.00 98.62 172 ASP A C 1
ATOM 1291 O O . ASP A 1 172 ? 8.349 -14.828 -14.429 1.00 98.62 172 ASP A O 1
ATOM 1295 N N . SER A 1 173 ? 7.331 -12.879 -13.942 1.00 98.38 173 SER A N 1
ATOM 1296 C CA . SER A 1 173 ? 8.068 -12.046 -14.902 1.00 98.38 173 SER A CA 1
ATOM 1297 C C . SER A 1 173 ? 9.333 -11.402 -14.318 1.00 98.38 173 SER A C 1
ATOM 1299 O O . SER A 1 173 ? 10.155 -10.858 -15.068 1.00 98.38 173 SER A O 1
ATOM 1301 N N . VAL A 1 174 ? 9.503 -11.468 -12.993 1.00 98.69 174 VAL A N 1
ATOM 1302 C CA . VAL A 1 174 ? 10.683 -10.952 -12.297 1.00 98.69 174 VAL A CA 1
ATOM 1303 C C . VAL A 1 174 ? 11.892 -11.794 -12.703 1.00 98.69 174 VAL A C 1
ATOM 1305 O O . VAL A 1 174 ? 11.880 -13.025 -12.673 1.00 98.69 174 VAL A O 1
ATOM 1308 N N . GLN A 1 175 ? 12.960 -11.121 -13.119 1.00 98.31 175 GLN A N 1
ATOM 1309 C CA . GLN A 1 175 ? 14.208 -11.771 -13.493 1.00 98.31 175 GLN A CA 1
ATOM 1310 C C . GLN A 1 175 ? 14.958 -12.259 -12.247 1.00 98.31 175 GLN A C 1
ATOM 1312 O O . GLN A 1 175 ? 14.790 -11.686 -11.173 1.00 98.31 175 GLN A O 1
ATOM 1317 N N . PRO A 1 176 ? 15.880 -13.231 -12.368 1.00 97.94 176 PRO A N 1
ATOM 1318 C CA . PRO A 1 176 ? 16.715 -13.669 -11.242 1.00 97.94 176 PRO A CA 1
ATOM 1319 C C . PRO A 1 176 ? 17.493 -12.540 -10.547 1.00 97.94 176 PRO A C 1
ATOM 1321 O O . PRO A 1 176 ? 17.813 -12.639 -9.368 1.00 97.94 176 PRO A O 1
ATOM 1324 N N . HIS A 1 177 ? 17.775 -11.452 -11.269 1.00 97.00 177 HIS A N 1
ATOM 1325 C CA . HIS A 1 177 ? 18.437 -10.257 -10.741 1.00 97.00 177 HIS A CA 1
ATOM 1326 C C . HIS A 1 177 ? 17.476 -9.275 -10.041 1.00 97.00 177 HIS A C 1
ATOM 1328 O O . HIS A 1 177 ? 17.934 -8.280 -9.495 1.00 97.00 177 HIS A O 1
ATOM 1334 N N . GLY A 1 178 ? 16.164 -9.529 -10.072 1.00 97.94 178 GLY A N 1
ATOM 1335 C CA . GLY A 1 178 ? 15.124 -8.773 -9.368 1.00 97.94 178 GLY A CA 1
ATOM 1336 C C . GLY A 1 178 ? 14.378 -7.716 -10.192 1.00 97.94 178 GLY A C 1
ATOM 1337 O O . GLY A 1 178 ? 13.327 -7.255 -9.765 1.00 97.94 178 GLY A O 1
ATOM 1338 N N . TYR A 1 179 ? 14.833 -7.347 -11.389 1.00 98.31 179 TYR A N 1
ATOM 1339 C CA . TYR A 1 179 ? 14.086 -6.406 -12.236 1.00 98.31 179 TYR A CA 1
ATOM 1340 C C . TYR A 1 179 ? 12.972 -7.095 -13.040 1.00 98.31 179 TYR A C 1
ATOM 1342 O O . TYR A 1 179 ? 13.031 -8.294 -13.312 1.00 98.31 179 TYR A O 1
ATOM 1350 N N . ILE A 1 180 ? 11.980 -6.319 -13.482 1.00 98.62 180 ILE A N 1
ATOM 1351 C CA . ILE A 1 180 ? 10.941 -6.755 -14.427 1.00 98.62 180 ILE A CA 1
ATOM 1352 C C . ILE A 1 180 ? 11.271 -6.152 -15.793 1.00 98.62 180 ILE A C 1
ATOM 1354 O O . ILE A 1 180 ? 11.254 -4.932 -15.946 1.00 98.62 180 ILE A O 1
ATOM 1358 N N . ALA A 1 181 ? 11.568 -6.993 -16.787 1.00 98.38 181 ALA A N 1
ATOM 1359 C CA . ALA A 1 181 ? 12.055 -6.554 -18.101 1.00 98.38 181 ALA A CA 1
ATOM 1360 C C . ALA A 1 181 ? 11.132 -5.511 -18.762 1.00 98.38 181 ALA A C 1
ATOM 1362 O O . ALA A 1 181 ? 11.581 -4.426 -19.118 1.00 98.38 181 ALA A O 1
ATOM 1363 N N . ALA A 1 182 ? 9.820 -5.773 -18.774 1.00 98.06 182 ALA A N 1
ATOM 1364 C CA . ALA A 1 182 ? 8.813 -4.876 -19.344 1.00 98.06 182 ALA A CA 1
ATOM 1365 C C . ALA A 1 182 ? 8.747 -3.476 -18.691 1.00 98.06 182 ALA A C 1
ATOM 1367 O O . ALA A 1 182 ? 8.141 -2.572 -19.260 1.00 98.06 182 ALA A O 1
ATOM 1368 N N . ILE A 1 183 ? 9.335 -3.283 -17.503 1.00 98.31 183 ILE A N 1
ATOM 1369 C CA . ILE A 1 183 ? 9.418 -1.974 -16.836 1.00 98.31 183 ILE A CA 1
ATOM 1370 C C . ILE A 1 183 ? 10.656 -1.192 -17.273 1.00 98.31 183 ILE A C 1
ATOM 1372 O O . ILE A 1 183 ? 10.587 0.027 -17.418 1.00 98.31 183 ILE A O 1
ATOM 1376 N N . VAL A 1 184 ? 11.786 -1.880 -17.433 1.00 98.25 184 VAL A N 1
ATOM 1377 C CA . VAL A 1 184 ? 13.110 -1.250 -17.550 1.00 98.25 184 VAL A CA 1
ATOM 1378 C C . VAL A 1 184 ? 13.637 -1.185 -18.983 1.00 98.25 184 VAL A C 1
ATOM 1380 O O . VAL A 1 184 ? 14.479 -0.346 -19.294 1.00 98.25 184 VAL A O 1
ATOM 1383 N N . GLU A 1 185 ? 13.126 -2.033 -19.877 1.00 96.81 185 GLU A N 1
ATOM 1384 C CA . GLU A 1 185 ? 13.496 -2.056 -21.297 1.00 96.81 185 GLU A CA 1
ATOM 1385 C C . GLU A 1 185 ? 13.231 -0.756 -22.077 1.00 96.81 185 GLU A C 1
ATOM 1387 O O . GLU A 1 185 ? 14.002 -0.502 -23.006 1.00 96.81 185 GLU A O 1
ATOM 1392 N N . PRO A 1 186 ? 12.253 0.108 -21.720 1.00 96.69 186 PRO A N 1
ATOM 1393 C CA . PRO A 1 186 ? 12.142 1.437 -22.325 1.00 96.69 186 PRO A CA 1
ATOM 1394 C C . PRO A 1 186 ? 13.388 2.316 -22.135 1.00 96.69 186 PRO A C 1
ATOM 1396 O O . PRO A 1 186 ? 13.612 3.219 -22.935 1.00 96.69 186 PRO A O 1
ATOM 1399 N N . ARG A 1 187 ? 14.212 2.028 -21.113 1.00 96.81 187 ARG A N 1
ATOM 1400 C CA . ARG A 1 187 ? 15.490 2.702 -20.827 1.00 96.81 187 ARG A CA 1
ATOM 1401 C C . ARG A 1 187 ? 15.399 4.230 -20.724 1.00 96.81 187 ARG A C 1
ATOM 1403 O O . ARG A 1 187 ? 16.228 4.965 -21.258 1.00 96.81 187 ARG A O 1
ATOM 1410 N N . ASP A 1 188 ? 14.368 4.699 -20.037 1.00 96.75 188 ASP A N 1
ATOM 1411 C CA . ASP A 1 188 ? 14.113 6.114 -19.774 1.00 96.75 188 ASP A CA 1
ATOM 1412 C C . ASP A 1 188 ? 14.297 6.450 -18.281 1.00 96.75 188 ASP A C 1
ATOM 1414 O O . ASP A 1 188 ? 14.503 5.565 -17.441 1.00 96.75 188 ASP A O 1
ATOM 1418 N N . ALA A 1 189 ? 14.211 7.742 -17.955 1.00 93.50 189 ALA A N 1
ATOM 1419 C CA . ALA A 1 189 ? 14.339 8.242 -16.586 1.00 93.50 189 ALA A CA 1
ATOM 1420 C C . ALA A 1 189 ? 13.293 7.641 -15.629 1.00 93.50 189 ALA A C 1
ATOM 1422 O O . ALA A 1 189 ? 13.594 7.367 -14.470 1.00 93.50 189 ALA A O 1
ATOM 1423 N N . ASP A 1 190 ? 12.097 7.347 -16.138 1.00 97.12 190 ASP A N 1
ATOM 1424 C CA . ASP A 1 190 ? 10.953 6.875 -15.356 1.00 97.12 190 ASP A CA 1
ATOM 1425 C C . ASP A 1 190 ? 11.031 5.374 -15.019 1.00 97.12 190 ASP A C 1
ATOM 1427 O O . ASP A 1 190 ? 10.210 4.855 -14.257 1.00 97.12 190 ASP A O 1
ATOM 1431 N N . ALA A 1 191 ? 11.987 4.628 -15.584 1.00 97.75 191 ALA A N 1
ATOM 1432 C CA . ALA A 1 191 ? 12.133 3.192 -15.339 1.00 97.75 191 ALA A CA 1
ATOM 1433 C C . ALA A 1 191 ? 12.300 2.861 -13.844 1.00 97.75 191 ALA A C 1
ATOM 1435 O O . ALA A 1 191 ? 11.773 1.844 -13.374 1.00 97.75 191 ALA A O 1
ATOM 1436 N N . LEU A 1 192 ? 12.999 3.713 -13.082 1.00 98.25 192 LEU A N 1
ATOM 1437 C CA . LEU A 1 192 ? 13.143 3.536 -11.636 1.00 98.25 192 LEU A CA 1
ATOM 1438 C C . LEU A 1 192 ? 11.811 3.780 -10.920 1.00 98.25 192 LEU A C 1
ATOM 1440 O O . LEU A 1 192 ? 11.365 2.919 -10.160 1.00 98.25 192 LEU A O 1
ATOM 1444 N N . THR A 1 193 ? 11.131 4.885 -11.228 1.00 98.25 193 THR A N 1
ATOM 1445 C CA . THR A 1 193 ? 9.823 5.224 -10.653 1.00 98.25 193 THR A CA 1
ATOM 1446 C C . THR A 1 193 ? 8.800 4.119 -10.903 1.00 98.25 193 THR A C 1
ATOM 1448 O O . THR A 1 193 ? 8.107 3.682 -9.984 1.00 98.25 193 THR A O 1
ATOM 1451 N N . ARG A 1 194 ? 8.740 3.588 -12.132 1.00 98.50 194 ARG A N 1
ATOM 1452 C CA . ARG A 1 194 ? 7.857 2.466 -12.484 1.00 98.50 194 ARG A CA 1
ATOM 1453 C C . ARG A 1 194 ? 8.234 1.177 -11.755 1.00 98.50 194 ARG A C 1
ATOM 1455 O O . ARG A 1 194 ? 7.347 0.401 -11.405 1.00 98.50 194 ARG A O 1
ATOM 1462 N N . THR A 1 195 ? 9.522 0.955 -11.489 1.00 98.69 195 THR A N 1
ATOM 1463 C CA . THR A 1 195 ? 9.991 -0.183 -10.680 1.00 98.69 195 THR A CA 1
ATOM 1464 C C . THR A 1 195 ? 9.511 -0.053 -9.236 1.00 98.69 195 THR A C 1
ATOM 1466 O O . THR A 1 195 ? 8.933 -1.001 -8.707 1.00 98.69 195 THR A O 1
ATOM 1469 N N . LEU A 1 196 ? 9.683 1.121 -8.617 1.00 98.56 196 LEU A N 1
ATOM 1470 C CA . LEU A 1 196 ? 9.204 1.397 -7.257 1.00 98.56 196 LEU A C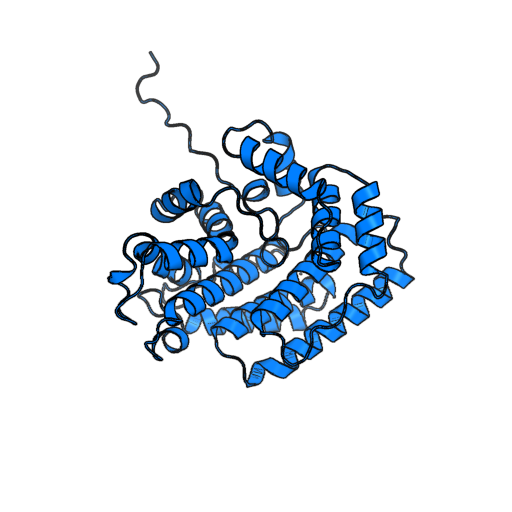A 1
ATOM 1471 C C . LEU A 1 196 ? 7.683 1.243 -7.159 1.00 98.56 196 LEU A C 1
ATOM 1473 O O . LEU A 1 196 ? 7.190 0.570 -6.255 1.00 98.56 196 LEU A O 1
ATOM 1477 N N . ALA A 1 197 ? 6.947 1.778 -8.135 1.00 98.56 197 ALA A N 1
ATOM 1478 C CA . ALA A 1 197 ? 5.499 1.647 -8.205 1.00 98.56 197 ALA A CA 1
ATOM 1479 C C . ALA A 1 197 ? 5.041 0.185 -8.314 1.00 98.56 197 ALA A C 1
ATOM 1481 O O . ALA A 1 197 ? 4.119 -0.217 -7.603 1.00 98.56 197 ALA A O 1
ATOM 1482 N N . ALA A 1 198 ? 5.682 -0.620 -9.170 1.00 98.75 198 ALA A N 1
ATOM 1483 C CA . ALA A 1 198 ? 5.356 -2.037 -9.317 1.00 98.75 198 ALA A CA 1
ATOM 1484 C C . ALA A 1 198 ? 5.634 -2.822 -8.031 1.00 98.75 198 ALA A C 1
ATOM 1486 O O . ALA A 1 198 ? 4.786 -3.590 -7.581 1.00 98.75 198 ALA A O 1
ATOM 1487 N N . VAL A 1 199 ? 6.808 -2.608 -7.427 1.00 98.69 199 VAL A N 1
ATOM 1488 C CA . VAL A 1 199 ? 7.194 -3.241 -6.160 1.00 98.69 199 VAL A CA 1
ATOM 1489 C C . VAL A 1 199 ? 6.197 -2.891 -5.065 1.00 98.69 199 VAL A C 1
ATOM 1491 O O . VAL A 1 199 ? 5.748 -3.786 -4.354 1.00 98.69 199 VAL A O 1
ATOM 1494 N N . HIS A 1 200 ? 5.814 -1.619 -4.949 1.00 98.69 200 HIS A N 1
ATOM 1495 C CA . HIS A 1 200 ? 4.845 -1.188 -3.949 1.00 98.69 200 HIS A CA 1
ATOM 1496 C C . HIS A 1 200 ? 3.488 -1.862 -4.156 1.00 98.69 200 HIS A C 1
ATOM 1498 O O . HIS A 1 200 ? 2.977 -2.467 -3.217 1.00 98.69 200 HIS A O 1
ATOM 1504 N N . GLY A 1 201 ? 2.953 -1.865 -5.381 1.00 98.62 201 GLY A N 1
ATOM 1505 C CA . GLY A 1 201 ? 1.698 -2.557 -5.689 1.00 98.62 201 GLY A CA 1
ATOM 1506 C C . GLY A 1 201 ? 1.737 -4.052 -5.343 1.00 98.62 201 GLY A C 1
ATOM 1507 O O . GLY A 1 201 ? 0.807 -4.564 -4.724 1.00 98.62 201 GLY A O 1
ATOM 1508 N N . LEU A 1 202 ? 2.835 -4.750 -5.664 1.00 98.81 202 LEU A N 1
ATOM 1509 C CA . LEU A 1 202 ? 3.007 -6.172 -5.337 1.00 98.81 202 LEU A CA 1
ATOM 1510 C C . LEU A 1 202 ? 3.137 -6.423 -3.831 1.00 98.81 202 LEU A C 1
ATOM 1512 O O . LEU A 1 202 ? 2.512 -7.339 -3.306 1.00 98.81 202 LEU A O 1
ATOM 1516 N N . VAL A 1 203 ? 3.944 -5.632 -3.127 1.00 98.69 203 VAL A N 1
ATOM 1517 C CA . VAL A 1 203 ? 4.115 -5.756 -1.673 1.00 98.69 203 VAL A CA 1
ATOM 1518 C C . VAL A 1 203 ? 2.789 -5.510 -0.958 1.00 98.69 203 VAL A C 1
ATOM 1520 O O . VAL A 1 203 ? 2.415 -6.277 -0.077 1.00 98.69 203 VAL A O 1
ATOM 1523 N N . LEU A 1 204 ? 2.044 -4.492 -1.383 1.00 98.50 204 LEU A N 1
ATOM 1524 C CA . LEU A 1 204 ? 0.727 -4.195 -0.839 1.00 98.50 204 LEU A CA 1
ATOM 1525 C C . LEU A 1 204 ? -0.278 -5.318 -1.131 1.00 98.50 204 LEU A C 1
ATOM 1527 O O . LEU A 1 204 ? -1.023 -5.711 -0.241 1.00 98.50 204 LEU A O 1
ATOM 1531 N N . ALA A 1 205 ? -0.276 -5.872 -2.346 1.00 98.69 205 ALA A N 1
ATOM 1532 C CA . ALA A 1 205 ? -1.084 -7.041 -2.694 1.00 98.69 205 ALA A CA 1
ATOM 1533 C C . ALA A 1 205 ? -0.776 -8.240 -1.782 1.00 98.69 205 ALA A C 1
ATOM 1535 O O . ALA A 1 205 ? -1.693 -8.875 -1.263 1.00 98.69 205 ALA A O 1
ATOM 1536 N N . ALA A 1 206 ? 0.507 -8.533 -1.554 1.00 98.62 206 ALA A N 1
ATOM 1537 C CA . ALA A 1 206 ? 0.915 -9.623 -0.675 1.00 98.62 206 ALA A CA 1
ATOM 1538 C C . ALA A 1 206 ? 0.482 -9.391 0.780 1.00 98.62 206 ALA A C 1
ATOM 1540 O O . ALA A 1 206 ? 0.045 -10.333 1.439 1.00 98.62 206 ALA A O 1
ATOM 1541 N N . GLU A 1 207 ? 0.552 -8.146 1.252 1.00 98.06 207 GLU A N 1
ATOM 1542 C CA . GLU A 1 207 ? 0.097 -7.767 2.588 1.00 98.06 207 GLU A CA 1
ATOM 1543 C C . GLU A 1 207 ? -1.417 -7.936 2.749 1.00 98.06 207 GLU A C 1
ATOM 1545 O O . GLU A 1 207 ? -1.860 -8.631 3.656 1.00 98.06 207 GLU A O 1
ATOM 1550 N N . ILE A 1 208 ? -2.215 -7.407 1.817 1.00 97.88 208 ILE A N 1
ATOM 1551 C CA . ILE A 1 208 ? -3.680 -7.555 1.837 1.00 97.88 208 ILE A CA 1
ATOM 1552 C C . ILE A 1 208 ? -4.081 -9.034 1.843 1.00 97.88 208 ILE A C 1
ATOM 1554 O O . ILE A 1 208 ? -4.991 -9.433 2.569 1.00 97.88 208 ILE A O 1
ATOM 1558 N N . ALA A 1 209 ? -3.399 -9.865 1.051 1.00 97.75 209 ALA A N 1
ATOM 1559 C CA . ALA A 1 209 ? -3.663 -11.297 1.032 1.00 97.75 209 ALA A CA 1
ATOM 1560 C C . ALA A 1 209 ? -3.303 -11.980 2.362 1.00 97.75 209 ALA A C 1
ATOM 1562 O O . ALA A 1 209 ? -4.048 -12.848 2.817 1.00 97.75 209 ALA A O 1
ATOM 1563 N N . ALA A 1 210 ? -2.209 -11.563 3.009 1.00 96.56 210 ALA A N 1
ATOM 1564 C CA . ALA A 1 210 ? -1.802 -12.094 4.306 1.00 96.56 210 ALA A CA 1
ATOM 1565 C C . ALA A 1 210 ? -2.829 -11.781 5.405 1.00 96.56 210 ALA A C 1
ATOM 1567 O O . ALA A 1 210 ? -3.116 -12.653 6.222 1.00 96.56 210 ALA A O 1
ATOM 1568 N N . GLN A 1 211 ? -3.451 -10.597 5.373 1.00 94.81 211 GLN A N 1
ATOM 1569 C CA . GLN A 1 211 ? -4.548 -10.232 6.285 1.00 94.81 211 GLN A CA 1
ATOM 1570 C C . GLN A 1 211 ? -5.823 -11.079 6.072 1.00 94.81 211 GLN A C 1
ATOM 1572 O O . GLN A 1 211 ? -6.715 -11.085 6.919 1.00 94.81 211 GLN A O 1
ATOM 1577 N N . ALA A 1 212 ? -5.900 -11.820 4.961 1.00 95.25 212 ALA A N 1
ATOM 1578 C CA . ALA A 1 212 ? -6.959 -12.774 4.634 1.00 95.25 212 ALA A CA 1
ATOM 1579 C C . ALA A 1 212 ? -6.489 -14.247 4.700 1.00 95.25 212 ALA A C 1
ATOM 1581 O O . ALA A 1 212 ? -7.073 -15.116 4.045 1.00 95.25 212 ALA A O 1
ATOM 1582 N N . ASP A 1 213 ? -5.425 -14.524 5.466 1.00 95.19 213 ASP A N 1
ATOM 1583 C CA . ASP A 1 213 ? -4.817 -15.848 5.674 1.00 95.19 213 ASP A CA 1
ATOM 1584 C C . ASP A 1 213 ? -4.246 -16.515 4.399 1.00 95.19 213 ASP A C 1
ATOM 1586 O O . ASP A 1 213 ? -4.075 -17.737 4.344 1.00 95.19 213 ASP A O 1
ATOM 1590 N N . ILE A 1 214 ? -3.912 -15.736 3.363 1.00 96.94 214 ILE A N 1
ATOM 1591 C CA . ILE A 1 214 ? -3.284 -16.231 2.128 1.00 96.94 214 ILE A CA 1
ATOM 1592 C C . ILE A 1 214 ? -1.858 -15.683 2.003 1.00 96.94 214 ILE A C 1
ATOM 1594 O O . ILE A 1 214 ? -1.637 -14.505 1.726 1.00 96.94 214 ILE A O 1
ATOM 1598 N N . ASP A 1 215 ? -0.861 -16.558 2.145 1.00 97.75 215 ASP A N 1
ATOM 1599 C CA . ASP A 1 215 ? 0.552 -16.165 2.128 1.00 97.75 215 ASP A CA 1
ATOM 1600 C C . ASP A 1 215 ? 1.106 -16.005 0.701 1.00 97.75 215 ASP A C 1
ATOM 1602 O O . ASP A 1 215 ? 1.818 -16.863 0.175 1.00 97.75 215 ASP A O 1
ATOM 1606 N N . LEU A 1 216 ? 0.785 -14.880 0.056 1.00 98.56 216 LEU A N 1
ATOM 1607 C CA . LEU A 1 216 ? 1.389 -14.521 -1.232 1.00 98.56 216 LEU A CA 1
ATOM 1608 C C . LEU A 1 216 ? 2.864 -14.119 -1.104 1.00 98.56 216 LEU A C 1
ATOM 1610 O O . LEU A 1 216 ? 3.598 -14.228 -2.082 1.00 98.56 216 LEU A O 1
ATOM 1614 N N . TRP A 1 217 ? 3.333 -13.726 0.084 1.00 98.50 217 TRP A N 1
ATOM 1615 C CA . TRP A 1 217 ? 4.751 -13.433 0.307 1.00 98.50 217 TRP A CA 1
ATOM 1616 C C . TRP A 1 217 ? 5.649 -14.653 0.086 1.00 98.50 217 TRP A C 1
ATOM 1618 O O . TRP A 1 217 ? 6.792 -14.497 -0.346 1.00 98.50 217 TRP A O 1
ATOM 1628 N N . ALA A 1 218 ? 5.141 -15.850 0.390 1.00 98.25 218 ALA A N 1
ATOM 1629 C CA . ALA A 1 218 ? 5.842 -17.115 0.187 1.00 98.25 218 ALA A CA 1
ATOM 1630 C C . ALA A 1 218 ? 5.795 -17.619 -1.264 1.00 98.25 218 ALA A C 1
ATOM 1632 O O . ALA A 1 218 ? 6.448 -18.614 -1.582 1.00 98.25 218 ALA A O 1
ATOM 1633 N N . TYR A 1 219 ? 5.035 -16.969 -2.152 1.00 98.62 219 TYR A N 1
ATOM 1634 C CA . TYR A 1 219 ? 5.008 -17.361 -3.554 1.00 98.62 219 TYR A CA 1
ATOM 1635 C C . TYR A 1 219 ? 6.364 -17.090 -4.213 1.00 98.62 219 TYR A C 1
ATOM 1637 O O . TYR A 1 219 ? 6.842 -15.953 -4.268 1.00 98.62 219 TYR A O 1
ATOM 1645 N N . GLU A 1 220 ? 6.957 -18.144 -4.768 1.00 97.94 220 GLU A N 1
ATOM 1646 C CA . GLU A 1 220 ? 8.178 -18.061 -5.552 1.00 97.94 220 GLU A CA 1
ATOM 1647 C C . GLU A 1 220 ? 8.104 -18.923 -6.813 1.00 97.94 220 GLU A C 1
ATOM 1649 O O . GLU A 1 220 ? 7.492 -19.993 -6.846 1.00 97.94 220 GLU A O 1
ATOM 1654 N N . ARG A 1 221 ? 8.801 -18.476 -7.857 1.00 97.44 221 ARG A N 1
ATOM 1655 C CA . ARG A 1 221 ? 9.027 -19.243 -9.079 1.00 97.44 221 ARG A CA 1
ATOM 1656 C C . ARG A 1 221 ? 10.514 -19.243 -9.389 1.00 97.44 221 ARG A C 1
ATOM 1658 O O . ARG A 1 221 ? 11.099 -18.207 -9.677 1.00 97.44 221 ARG A O 1
ATOM 1665 N N . ARG A 1 222 ? 11.132 -20.431 -9.370 1.00 95.88 222 ARG A N 1
ATOM 1666 C CA . ARG A 1 222 ? 12.572 -20.621 -9.655 1.00 95.88 222 ARG A CA 1
ATOM 1667 C C . ARG A 1 222 ? 13.483 -19.773 -8.744 1.00 95.88 222 ARG A C 1
ATOM 1669 O O . ARG A 1 222 ? 14.474 -19.224 -9.214 1.00 95.88 222 ARG A O 1
ATOM 1676 N N . GLY A 1 223 ? 13.135 -19.669 -7.458 1.00 96.19 223 GLY A N 1
ATOM 1677 C CA . GLY A 1 223 ? 13.880 -18.883 -6.465 1.00 96.19 223 GLY A CA 1
ATOM 1678 C C . GLY A 1 223 ? 13.710 -17.365 -6.591 1.00 96.19 223 GLY A C 1
ATOM 1679 O O . GLY A 1 223 ? 14.473 -16.613 -5.987 1.00 96.19 223 GLY A O 1
ATOM 1680 N N . VAL A 1 224 ? 12.742 -16.908 -7.391 1.00 97.88 224 VAL A N 1
ATOM 1681 C CA . VAL A 1 224 ? 12.376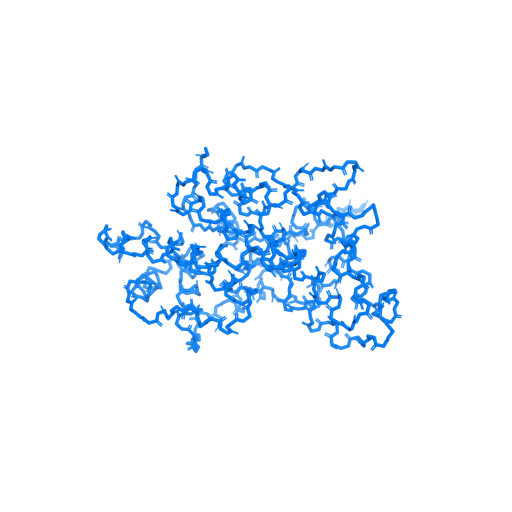 -15.497 -7.533 1.00 97.88 224 VAL A CA 1
ATOM 1682 C C . VAL A 1 224 ? 11.014 -15.260 -6.892 1.00 97.88 224 VAL A C 1
ATOM 1684 O O . VAL A 1 224 ? 10.068 -15.998 -7.163 1.00 97.88 224 VAL A O 1
ATOM 1687 N N . 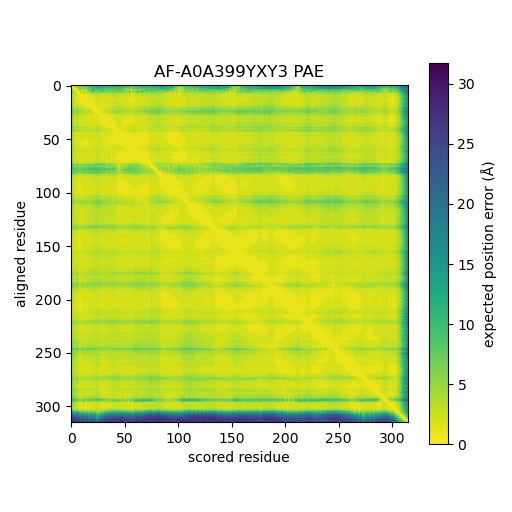SER A 1 225 ? 10.911 -14.221 -6.066 1.00 98.38 225 SER A N 1
ATOM 1688 C CA . SER A 1 225 ? 9.677 -13.810 -5.389 1.00 98.38 225 SER A CA 1
ATOM 1689 C C . SER A 1 225 ? 9.520 -12.286 -5.399 1.00 98.38 225 SER A C 1
ATOM 1691 O O . SER A 1 225 ? 10.382 -11.556 -5.900 1.00 98.38 225 SER A O 1
ATOM 1693 N N . VAL A 1 226 ? 8.441 -11.776 -4.792 1.00 98.62 226 VAL A N 1
ATOM 1694 C CA . VAL A 1 226 ? 8.282 -10.327 -4.560 1.00 98.62 226 VAL A CA 1
ATOM 1695 C C . VAL A 1 226 ? 9.451 -9.737 -3.771 1.00 98.62 226 VAL A C 1
ATOM 1697 O O . VAL A 1 226 ? 9.821 -8.588 -3.993 1.00 98.62 226 VAL A O 1
ATOM 1700 N N . MET A 1 227 ? 10.091 -10.528 -2.904 1.00 98.50 227 MET A N 1
ATOM 1701 C CA . MET A 1 227 ? 11.272 -10.095 -2.165 1.00 98.50 227 MET A CA 1
ATOM 1702 C C . MET A 1 227 ? 12.461 -9.840 -3.089 1.00 98.50 227 MET A C 1
ATOM 1704 O O . MET A 1 227 ? 13.141 -8.829 -2.934 1.00 98.50 227 MET A O 1
ATOM 1708 N N . THR A 1 228 ? 12.687 -10.692 -4.091 1.00 98.50 228 THR A N 1
ATOM 1709 C CA . THR A 1 228 ? 13.725 -10.461 -5.109 1.00 98.50 228 THR A CA 1
ATOM 1710 C C . THR A 1 228 ? 13.500 -9.122 -5.817 1.00 98.50 228 THR A C 1
ATOM 1712 O O . THR A 1 228 ? 14.442 -8.345 -5.971 1.00 98.50 228 THR A O 1
ATOM 1715 N N . ALA A 1 229 ? 12.248 -8.821 -6.183 1.00 98.62 229 ALA A N 1
ATOM 1716 C CA . ALA A 1 229 ? 11.892 -7.555 -6.817 1.00 98.62 229 ALA A CA 1
ATOM 1717 C C . ALA A 1 229 ? 12.047 -6.350 -5.881 1.00 98.62 229 ALA A C 1
ATOM 1719 O O . ALA A 1 229 ? 12.598 -5.325 -6.276 1.00 98.62 229 ALA A O 1
ATOM 1720 N N . ALA A 1 230 ? 11.615 -6.475 -4.62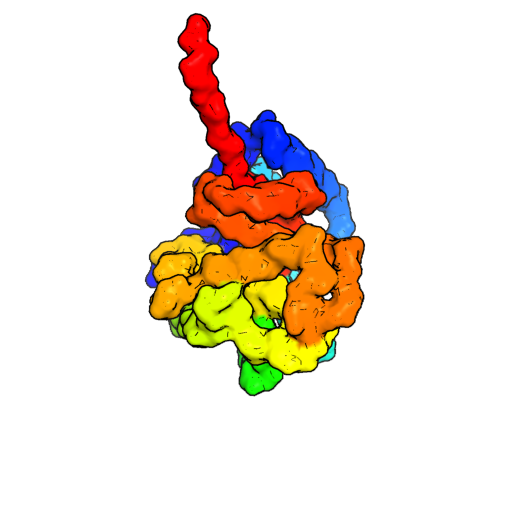6 1.00 98.62 230 ALA A N 1
ATOM 1721 C CA . ALA A 1 230 ? 11.643 -5.379 -3.665 1.00 98.62 230 ALA A CA 1
ATOM 1722 C C . ALA A 1 230 ? 13.055 -4.980 -3.220 1.00 98.62 230 ALA A C 1
ATOM 1724 O O . ALA A 1 230 ? 13.295 -3.820 -2.885 1.00 98.62 230 ALA A O 1
ATOM 1725 N N . LEU A 1 231 ? 14.001 -5.923 -3.225 1.00 98.38 231 LEU A N 1
ATOM 1726 C CA . LEU A 1 231 ? 15.393 -5.652 -2.862 1.00 98.38 231 LEU A CA 1
ATOM 1727 C C . LEU A 1 231 ? 16.210 -5.048 -4.007 1.00 98.38 231 LEU A C 1
ATOM 1729 O O . LEU A 1 231 ? 17.200 -4.363 -3.745 1.00 98.38 231 LEU A O 1
ATOM 1733 N N . TYR A 1 232 ? 15.794 -5.268 -5.255 1.00 98.50 232 TYR A N 1
ATOM 1734 C CA . TYR A 1 232 ? 16.489 -4.774 -6.440 1.00 98.50 232 TYR A CA 1
ATOM 1735 C C . TYR A 1 232 ? 16.717 -3.250 -6.455 1.00 98.50 232 TYR A C 1
ATOM 1737 O O . TYR A 1 232 ? 17.866 -2.836 -6.629 1.00 98.50 232 TYR A O 1
ATOM 1745 N N . PRO A 1 233 ? 15.698 -2.390 -6.237 1.00 98.38 233 PRO A N 1
ATOM 1746 C CA . PRO A 1 233 ? 15.891 -0.950 -6.364 1.00 98.38 233 PRO A CA 1
ATOM 1747 C C . PRO A 1 233 ? 16.760 -0.349 -5.245 1.00 98.38 233 PRO A C 1
ATOM 1749 O O . PRO A 1 233 ? 17.321 0.727 -5.429 1.00 98.38 233 PRO A O 1
ATOM 1752 N N . LEU A 1 234 ? 16.916 -1.020 -4.094 1.00 98.38 234 LEU A N 1
ATOM 1753 C CA . LEU A 1 234 ? 17.472 -0.413 -2.873 1.00 98.38 234 LEU A CA 1
ATOM 1754 C C . LEU A 1 234 ? 18.910 0.095 -3.025 1.00 98.38 234 LEU A C 1
ATOM 1756 O O . LEU A 1 234 ? 19.284 1.078 -2.390 1.00 98.38 234 LEU A O 1
ATOM 1760 N N . TYR A 1 235 ? 19.723 -0.561 -3.855 1.00 97.94 235 TYR A N 1
ATOM 1761 C CA . TYR A 1 235 ? 21.091 -0.111 -4.128 1.00 97.94 235 TYR A CA 1
ATOM 1762 C C . TYR A 1 235 ? 21.112 1.293 -4.756 1.00 97.94 235 TYR A C 1
ATOM 1764 O O . TYR A 1 235 ? 21.965 2.117 -4.421 1.00 97.94 235 TYR A O 1
ATOM 1772 N N . TYR A 1 236 ? 20.129 1.588 -5.606 1.00 98.12 236 TYR A N 1
ATOM 1773 C CA . TYR A 1 236 ? 20.052 2.827 -6.376 1.00 98.12 236 TYR A CA 1
ATOM 1774 C C . 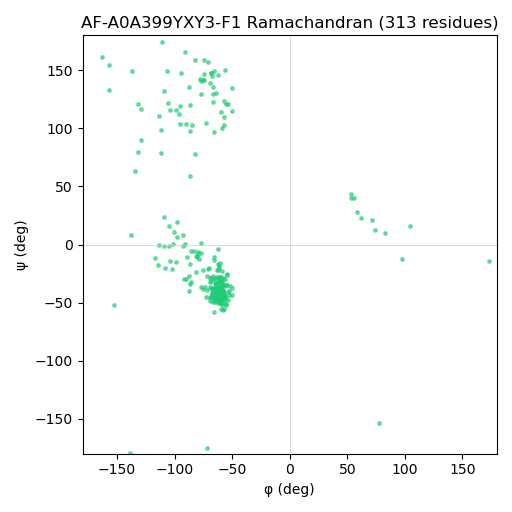TYR A 1 236 ? 19.496 4.006 -5.576 1.00 98.12 236 TYR A C 1
ATOM 1776 O O . TYR A 1 236 ? 19.632 5.139 -6.019 1.00 98.12 236 TYR A O 1
ATOM 1784 N N . TYR A 1 237 ? 18.960 3.775 -4.372 1.00 98.31 237 TYR A N 1
ATOM 1785 C CA . TYR A 1 237 ? 18.706 4.861 -3.419 1.00 98.31 237 TYR A CA 1
ATOM 1786 C C . TYR A 1 237 ? 20.001 5.594 -3.039 1.00 98.31 237 TYR A C 1
ATOM 1788 O O . TYR A 1 237 ? 20.006 6.812 -2.892 1.00 98.31 237 TYR A O 1
ATOM 1796 N N . PHE A 1 238 ? 21.103 4.851 -2.879 1.00 98.00 238 PHE A N 1
ATOM 1797 C CA . PHE A 1 238 ? 22.404 5.407 -2.490 1.00 98.00 238 PHE A CA 1
ATOM 1798 C C . PHE A 1 238 ? 23.276 5.773 -3.694 1.00 98.00 238 PHE A C 1
ATOM 1800 O O . PHE A 1 238 ? 24.107 6.672 -3.589 1.00 98.00 238 PHE A O 1
ATOM 1807 N N . TYR A 1 239 ? 23.104 5.059 -4.810 1.00 98.06 239 TYR A N 1
ATOM 1808 C CA . TYR A 1 239 ? 23.932 5.177 -6.013 1.00 98.06 239 TYR A CA 1
ATOM 1809 C C . TYR A 1 239 ? 23.058 5.229 -7.279 1.00 98.06 239 TYR A C 1
ATOM 1811 O O . TYR A 1 239 ? 23.090 4.301 -8.097 1.00 98.06 239 TYR A O 1
ATOM 1819 N N . PRO A 1 240 ? 22.215 6.263 -7.436 1.00 97.88 240 PRO A N 1
ATOM 1820 C CA . PRO A 1 240 ? 21.287 6.379 -8.563 1.00 97.88 240 PRO A CA 1
ATOM 1821 C C . PRO A 1 240 ? 22.007 6.424 -9.913 1.00 97.88 240 PRO A C 1
ATOM 1823 O O . PRO A 1 240 ? 21.521 5.866 -10.893 1.00 97.88 240 PRO A O 1
ATOM 1826 N N . GLU A 1 241 ? 23.216 6.983 -9.963 1.00 97.44 241 GLU A N 1
ATOM 1827 C CA . GLU A 1 241 ? 24.046 7.061 -11.164 1.00 97.44 241 GLU A CA 1
ATOM 1828 C C . GLU A 1 241 ? 24.514 5.684 -11.665 1.00 97.44 241 GLU A C 1
ATOM 1830 O O . GLU A 1 241 ? 25.081 5.569 -12.751 1.00 97.44 241 GLU A O 1
ATOM 1835 N N . LYS A 1 242 ? 24.310 4.628 -10.868 1.00 97.88 242 LYS A N 1
ATOM 1836 C CA . LYS A 1 242 ? 24.590 3.236 -11.237 1.00 97.88 242 LYS A CA 1
ATOM 1837 C C . LYS A 1 242 ? 23.387 2.518 -11.834 1.00 97.88 242 LYS A C 1
ATOM 1839 O O . LYS A 1 242 ? 23.518 1.339 -12.169 1.00 97.88 242 LYS A O 1
ATOM 1844 N N . TRP A 1 243 ? 22.233 3.175 -11.944 1.00 97.88 243 TRP A N 1
ATOM 1845 C CA . TRP A 1 243 ? 21.041 2.599 -12.554 1.00 97.88 243 TRP A CA 1
ATOM 1846 C C . TRP A 1 243 ? 21.327 2.208 -14.011 1.00 97.88 243 TRP A C 1
ATOM 1848 O O . TRP A 1 243 ? 21.584 3.072 -14.845 1.00 97.88 243 TRP A O 1
ATOM 1858 N N . PRO A 1 244 ? 21.309 0.909 -14.357 1.00 97.50 244 PRO A N 1
ATOM 1859 C CA . PRO A 1 244 ? 21.840 0.451 -15.641 1.00 97.50 244 PRO A CA 1
ATOM 1860 C C . PRO A 1 244 ? 20.894 0.725 -16.816 1.00 97.50 244 PRO A C 1
ATOM 1862 O O . PRO A 1 244 ? 21.246 0.466 -17.965 1.00 97.50 244 PRO A O 1
ATOM 1865 N N . TRP A 1 245 ? 19.680 1.196 -16.532 1.00 97.62 245 TRP A N 1
ATOM 1866 C CA . TRP A 1 245 ? 18.631 1.370 -17.529 1.00 97.62 245 TRP A CA 1
ATOM 1867 C C . TRP A 1 245 ? 18.514 2.811 -18.014 1.00 97.62 245 TRP A C 1
ATOM 1869 O O . TRP A 1 245 ? 17.905 3.028 -19.050 1.00 97.62 245 TRP A O 1
ATOM 1879 N N . PHE A 1 246 ? 19.109 3.778 -17.316 1.00 97.44 246 PHE A N 1
ATOM 1880 C CA . PHE A 1 246 ? 19.115 5.176 -17.731 1.00 97.44 246 PHE A CA 1
ATOM 1881 C C . PHE A 1 246 ? 20.297 5.913 -17.103 1.00 97.44 246 PHE A C 1
ATOM 1883 O O . PHE A 1 246 ? 20.535 5.807 -15.901 1.00 97.44 246 PHE A O 1
ATOM 1890 N N . GLU A 1 247 ? 21.023 6.676 -17.917 1.00 96.00 247 GLU A N 1
ATOM 1891 C CA . GLU A 1 247 ? 22.115 7.528 -17.452 1.00 96.00 247 GLU A CA 1
ATOM 1892 C C . GLU A 1 247 ? 21.576 8.899 -17.032 1.00 96.00 247 GLU A C 1
ATOM 1894 O O . GLU A 1 247 ? 20.803 9.512 -17.763 1.00 96.00 247 GLU A O 1
ATOM 1899 N N . GLY A 1 248 ? 22.029 9.408 -15.884 1.00 94.62 248 GLY A N 1
ATOM 1900 C CA . GLY A 1 248 ? 21.692 10.762 -15.429 1.00 94.62 248 GLY A CA 1
ATOM 1901 C C . GLY A 1 248 ? 20.651 10.844 -14.313 1.00 94.62 248 GLY A C 1
ATOM 1902 O O . GLY A 1 248 ? 20.119 11.923 -14.077 1.00 94.62 248 GLY A O 1
ATOM 1903 N N . LEU A 1 249 ? 20.364 9.745 -13.605 1.00 96.81 249 LEU A N 1
ATOM 1904 C CA . LEU A 1 249 ? 19.605 9.840 -12.357 1.00 96.81 249 LEU A CA 1
ATOM 1905 C C . LEU A 1 249 ? 20.412 10.572 -11.278 1.00 96.81 249 LEU A C 1
ATOM 1907 O O . LEU A 1 249 ? 21.590 10.284 -11.052 1.00 96.81 249 LEU A O 1
ATOM 1911 N N . GLU A 1 250 ? 19.744 11.483 -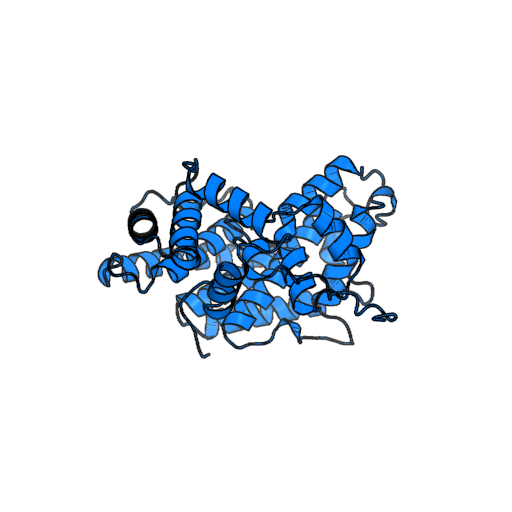10.578 1.00 97.12 250 GLU A N 1
ATOM 1912 C CA . GLU A 1 250 ? 20.317 12.288 -9.502 1.00 97.12 250 GLU A CA 1
ATOM 1913 C C . GLU A 1 250 ? 19.816 11.831 -8.124 1.00 97.12 250 GLU A C 1
ATOM 1915 O O . GLU A 1 250 ? 18.677 11.390 -7.971 1.00 97.12 250 GLU A O 1
ATOM 1920 N N . LEU A 1 251 ? 20.649 11.993 -7.090 1.00 96.38 251 LEU A N 1
ATOM 1921 C CA . LEU A 1 251 ? 20.353 11.520 -5.730 1.00 96.38 251 LEU A CA 1
ATOM 1922 C C . LEU A 1 251 ? 19.103 12.153 -5.118 1.00 96.38 251 LEU A C 1
ATOM 1924 O O . LEU A 1 251 ? 18.250 11.430 -4.615 1.00 96.38 251 LEU A O 1
ATOM 1928 N N . GLY A 1 252 ? 18.970 13.479 -5.181 1.00 97.00 252 GLY A N 1
ATOM 1929 C CA . GLY A 1 252 ? 17.827 14.183 -4.593 1.00 97.00 252 GLY A CA 1
ATOM 1930 C C . GLY A 1 252 ? 16.477 13.700 -5.146 1.00 97.00 252 GLY A C 1
ATOM 1931 O O . GLY A 1 252 ? 15.646 13.240 -4.362 1.00 97.00 252 GLY A O 1
ATOM 1932 N N . PRO A 1 253 ? 16.259 13.747 -6.475 1.00 97.38 253 PRO A N 1
ATOM 1933 C CA . PRO A 1 253 ? 15.039 13.239 -7.102 1.00 97.38 253 PRO A CA 1
ATOM 1934 C C . PRO A 1 253 ? 14.744 11.771 -6.773 1.00 97.38 253 PRO A C 1
ATOM 1936 O O . PRO A 1 253 ? 13.628 11.450 -6.370 1.00 97.38 253 PRO A O 1
ATOM 1939 N N . VAL A 1 254 ? 15.749 10.891 -6.832 1.00 97.31 254 VAL A N 1
ATOM 1940 C CA . VAL A 1 254 ? 15.556 9.468 -6.514 1.00 97.31 254 VAL A CA 1
ATOM 1941 C C . VAL A 1 254 ? 15.128 9.260 -5.059 1.00 97.31 254 VAL A C 1
ATOM 1943 O O . VAL A 1 254 ? 14.218 8.478 -4.787 1.00 97.31 254 VAL A O 1
ATOM 1946 N N . GLN A 1 255 ? 15.717 9.980 -4.104 1.00 97.50 255 GLN A N 1
ATOM 1947 C CA . GLN A 1 255 ? 15.305 9.889 -2.700 1.00 97.50 255 GLN A CA 1
ATOM 1948 C C . GLN A 1 255 ? 13.864 10.380 -2.477 1.00 97.50 255 GLN A C 1
ATOM 1950 O O . GLN A 1 255 ? 13.150 9.823 -1.638 1.00 97.50 255 GLN A O 1
ATOM 1955 N N . VAL A 1 256 ? 13.409 11.379 -3.244 1.00 97.12 256 VAL A N 1
ATOM 1956 C CA . VAL A 1 256 ? 12.006 11.830 -3.235 1.00 97.12 256 VAL A CA 1
ATOM 1957 C C . VAL A 1 256 ? 11.075 10.727 -3.742 1.00 97.12 256 VAL A C 1
ATOM 1959 O O . VAL A 1 256 ? 10.063 10.451 -3.096 1.00 97.12 256 VAL A O 1
ATOM 1962 N N . GLU A 1 257 ? 11.435 10.041 -4.829 1.00 96.31 257 GLU A N 1
ATOM 1963 C CA . GLU A 1 257 ? 10.655 8.906 -5.340 1.00 96.31 257 GLU A CA 1
ATOM 1964 C C . GLU A 1 257 ? 10.578 7.763 -4.323 1.00 96.31 257 GLU A C 1
ATOM 1966 O O . GLU A 1 257 ? 9.500 7.239 -4.047 1.00 96.31 257 GLU A O 1
ATOM 1971 N N . PHE A 1 258 ? 11.696 7.406 -3.688 1.00 97.44 258 PHE A N 1
ATOM 1972 C CA . PHE A 1 258 ? 11.692 6.398 -2.627 1.00 97.44 258 PHE A CA 1
ATOM 1973 C C . PHE A 1 258 ? 10.789 6.786 -1.459 1.00 97.44 258 PHE A C 1
ATOM 1975 O O . PHE A 1 258 ? 10.088 5.927 -0.928 1.00 97.44 258 PHE A O 1
ATOM 1982 N N . ARG A 1 259 ? 10.764 8.067 -1.073 1.00 96.75 259 ARG A N 1
ATOM 1983 C CA . ARG A 1 259 ? 9.864 8.559 -0.024 1.00 96.75 259 ARG A CA 1
ATOM 1984 C C . ARG A 1 259 ? 8.395 8.421 -0.428 1.00 96.75 259 ARG A C 1
ATOM 1986 O O . ARG A 1 259 ? 7.585 8.026 0.406 1.00 96.75 259 ARG A O 1
ATOM 1993 N N . GLN A 1 260 ? 8.059 8.690 -1.689 1.00 95.62 260 GLN A N 1
ATOM 1994 C CA . GLN A 1 260 ? 6.696 8.537 -2.210 1.00 95.62 260 GLN A CA 1
ATOM 1995 C C . GLN A 1 260 ? 6.187 7.091 -2.117 1.00 95.62 260 GLN A C 1
ATOM 1997 O O . GLN A 1 260 ? 5.004 6.887 -1.846 1.00 95.62 260 GLN A O 1
ATOM 2002 N N . TYR A 1 261 ? 7.069 6.106 -2.309 1.00 96.69 261 TYR A N 1
ATOM 2003 C CA . TYR A 1 261 ? 6.745 4.676 -2.246 1.00 96.69 261 TYR A CA 1
ATOM 2004 C C . TYR A 1 261 ? 7.243 4.007 -0.952 1.00 96.69 261 TYR A C 1
ATOM 2006 O O . TYR A 1 261 ? 7.286 2.785 -0.859 1.00 96.69 261 TYR A O 1
ATOM 2014 N N . ALA A 1 262 ? 7.607 4.769 0.085 1.00 96.69 262 ALA A N 1
ATOM 2015 C CA . ALA A 1 262 ? 8.305 4.227 1.255 1.00 96.69 262 ALA A CA 1
ATOM 2016 C C . ALA A 1 262 ? 7.501 3.178 2.041 1.00 96.69 262 ALA A C 1
ATOM 2018 O O . ALA A 1 262 ? 8.080 2.428 2.829 1.00 96.69 262 ALA A O 1
ATOM 2019 N N . ALA A 1 263 ? 6.182 3.092 1.836 1.00 97.12 263 ALA A N 1
ATOM 2020 C CA . ALA A 1 263 ? 5.339 2.152 2.563 1.00 97.12 263 ALA A CA 1
ATOM 2021 C C . ALA A 1 263 ? 5.761 0.688 2.356 1.00 97.12 263 ALA A C 1
ATOM 2023 O O . ALA A 1 263 ? 5.773 -0.085 3.316 1.00 97.12 263 ALA A O 1
ATOM 2024 N N . PHE A 1 264 ? 6.203 0.316 1.147 1.00 97.69 264 PHE A N 1
ATOM 2025 C CA . PHE A 1 264 ? 6.665 -1.052 0.892 1.00 97.69 264 PHE A CA 1
ATOM 2026 C C . PHE A 1 264 ? 7.921 -1.405 1.700 1.00 97.69 264 PHE A C 1
ATOM 2028 O O . PHE A 1 264 ? 8.122 -2.572 2.030 1.00 97.69 264 PHE A O 1
ATOM 2035 N N . LEU A 1 265 ? 8.764 -0.419 2.037 1.00 97.75 265 LEU A N 1
ATOM 2036 C CA . LEU A 1 265 ? 9.999 -0.647 2.789 1.00 97.75 265 LEU A CA 1
ATOM 2037 C C . LEU A 1 265 ? 9.697 -1.118 4.210 1.00 97.75 265 LEU A C 1
ATOM 2039 O O . LEU A 1 265 ? 10.359 -2.033 4.691 1.00 97.75 265 LEU A O 1
ATOM 2043 N N . GLU A 1 266 ? 8.691 -0.538 4.869 1.00 97.12 266 GLU A N 1
ATOM 2044 C CA . GLU A 1 266 ? 8.272 -0.979 6.206 1.00 97.12 266 GLU A CA 1
ATOM 2045 C C . GLU A 1 266 ? 7.716 -2.401 6.179 1.00 97.12 266 GLU A C 1
ATOM 2047 O O . GLU A 1 266 ? 8.124 -3.227 6.994 1.00 97.12 266 GLU A O 1
ATOM 2052 N N . LEU A 1 267 ? 6.857 -2.709 5.204 1.00 97.75 267 LEU A N 1
ATOM 2053 C CA . LEU A 1 267 ? 6.269 -4.042 5.037 1.00 97.75 267 LEU A CA 1
ATOM 2054 C C . LEU A 1 267 ? 7.350 -5.099 4.760 1.00 97.75 267 LEU A C 1
ATOM 2056 O O . LEU A 1 267 ? 7.408 -6.142 5.411 1.00 97.75 267 LEU A O 1
ATOM 2060 N N . VAL A 1 268 ? 8.292 -4.795 3.864 1.00 97.88 268 VAL A N 1
ATOM 2061 C CA . VAL A 1 268 ? 9.447 -5.657 3.581 1.00 97.88 268 VAL A CA 1
ATOM 2062 C C . VAL A 1 268 ? 10.342 -5.828 4.812 1.00 97.88 268 VAL A C 1
ATOM 2064 O O . VAL A 1 268 ? 10.779 -6.943 5.110 1.00 97.88 268 VAL A O 1
ATOM 2067 N N . ASN A 1 269 ? 10.627 -4.747 5.541 1.00 97.00 269 ASN A N 1
ATOM 2068 C CA . ASN A 1 269 ? 11.423 -4.795 6.766 1.00 97.00 269 ASN A CA 1
ATOM 2069 C C . ASN A 1 269 ? 10.758 -5.694 7.815 1.00 97.00 269 ASN A C 1
ATOM 2071 O O . ASN A 1 269 ? 11.435 -6.528 8.421 1.00 97.00 269 ASN A O 1
ATOM 2075 N N . HIS A 1 270 ? 9.442 -5.552 7.981 1.00 96.12 270 HIS A N 1
ATOM 2076 C CA . HIS A 1 270 ? 8.617 -6.354 8.873 1.00 96.12 270 HIS A CA 1
ATOM 2077 C C . HIS A 1 270 ? 8.664 -7.835 8.519 1.00 96.12 270 HIS A C 1
ATOM 2079 O O . HIS A 1 270 ? 9.091 -8.647 9.343 1.00 96.12 270 HIS A O 1
ATOM 2085 N N . LYS A 1 271 ? 8.346 -8.180 7.266 1.00 96.44 271 LYS A N 1
ATOM 2086 C CA . LYS A 1 271 ? 8.327 -9.572 6.800 1.00 96.44 271 LYS A CA 1
ATOM 2087 C C . LYS A 1 271 ? 9.686 -10.265 6.948 1.00 96.44 271 LYS A C 1
ATOM 2089 O O . LYS A 1 271 ? 9.739 -11.464 7.201 1.00 96.44 271 LYS A O 1
ATOM 2094 N N . ASN A 1 272 ? 10.791 -9.519 6.856 1.00 94.69 272 ASN A N 1
ATOM 2095 C CA . ASN A 1 272 ? 12.150 -10.052 7.024 1.00 94.69 272 ASN A CA 1
ATOM 2096 C C . ASN A 1 272 ? 12.703 -9.960 8.455 1.00 94.69 272 ASN A C 1
ATOM 2098 O O . ASN A 1 272 ? 13.907 -10.169 8.654 1.00 94.69 272 ASN A O 1
ATOM 2102 N N . GLY A 1 273 ? 11.884 -9.585 9.443 1.00 93.25 273 GLY A N 1
ATOM 2103 C CA . GLY A 1 273 ? 12.317 -9.424 10.835 1.00 93.25 273 GLY A CA 1
ATOM 2104 C C . GLY A 1 273 ? 13.451 -8.407 11.008 1.00 93.25 273 GLY A C 1
ATOM 2105 O O . GLY A 1 273 ? 14.288 -8.533 11.901 1.00 93.25 273 GLY A O 1
ATOM 2106 N N . GLY A 1 274 ? 13.541 -7.421 10.114 1.00 91.12 274 GLY A N 1
ATOM 2107 C CA . GLY A 1 274 ? 14.590 -6.409 10.118 1.00 91.12 274 GLY A CA 1
ATOM 2108 C C . GLY A 1 274 ? 15.981 -6.904 9.713 1.00 91.12 274 GLY A C 1
ATOM 2109 O O . GLY A 1 274 ? 16.981 -6.277 10.066 1.00 91.12 274 GLY A O 1
ATOM 2110 N N . SER A 1 275 ? 16.106 -8.024 9.006 1.00 90.94 275 SER A N 1
ATOM 2111 C CA . SER A 1 275 ? 17.423 -8.558 8.621 1.00 90.94 275 SER A CA 1
ATOM 2112 C C . SER A 1 275 ? 18.096 -7.793 7.469 1.00 90.94 275 SER A C 1
ATOM 2114 O O . SER A 1 275 ? 19.324 -7.796 7.357 1.00 90.94 275 SER A O 1
ATOM 2116 N N . VAL A 1 276 ? 17.328 -7.074 6.643 1.00 94.19 276 VAL A N 1
ATOM 2117 C CA . VAL A 1 276 ? 17.851 -6.385 5.454 1.00 94.19 276 VAL A CA 1
ATOM 2118 C C . VAL A 1 276 ? 18.413 -5.008 5.814 1.00 94.19 276 VAL A C 1
ATOM 2120 O O . VAL A 1 276 ? 17.685 -4.031 5.982 1.00 94.19 276 VAL A O 1
ATOM 2123 N N . ARG A 1 277 ? 19.746 -4.909 5.892 1.00 94.81 277 ARG A N 1
ATOM 2124 C CA . ARG A 1 277 ? 20.447 -3.674 6.291 1.00 94.81 277 ARG A CA 1
ATOM 2125 C C . ARG A 1 277 ? 20.122 -2.467 5.406 1.00 94.81 277 ARG A C 1
ATOM 2127 O O . ARG A 1 277 ? 19.972 -1.376 5.941 1.00 94.81 277 ARG A O 1
ATOM 2134 N N . ALA A 1 278 ? 20.031 -2.649 4.088 1.00 96.50 278 ALA A N 1
ATOM 2135 C CA . ALA A 1 278 ? 19.753 -1.548 3.163 1.00 96.50 278 ALA A CA 1
ATOM 2136 C C . ALA A 1 278 ? 18.389 -0.900 3.442 1.00 96.50 278 ALA A C 1
ATOM 2138 O O . ALA A 1 278 ? 18.300 0.319 3.508 1.00 96.50 278 ALA A O 1
ATOM 2139 N N . VAL A 1 279 ? 17.357 -1.711 3.706 1.00 97.25 279 VAL A N 1
ATOM 2140 C CA . VAL A 1 279 ? 16.015 -1.218 4.049 1.00 97.25 279 VAL A CA 1
ATOM 2141 C C . VAL A 1 279 ? 16.054 -0.372 5.320 1.00 97.25 279 VAL A C 1
ATOM 2143 O O . VAL A 1 279 ? 15.484 0.711 5.342 1.00 97.25 279 VAL A O 1
ATOM 2146 N N . LYS A 1 280 ? 16.777 -0.819 6.354 1.00 94.56 280 LYS A N 1
ATOM 2147 C CA . LYS A 1 280 ? 16.940 -0.052 7.599 1.00 94.56 280 LYS A CA 1
ATOM 2148 C C . LYS A 1 280 ? 17.578 1.313 7.369 1.00 94.56 280 LYS A C 1
ATOM 2150 O O . LYS A 1 280 ? 17.054 2.296 7.865 1.00 94.56 280 LYS A O 1
ATOM 2155 N N . LEU A 1 281 ? 18.660 1.362 6.591 1.00 96.12 281 LEU A N 1
ATOM 2156 C CA . LEU A 1 281 ? 19.344 2.620 6.281 1.00 96.12 281 LEU A CA 1
ATOM 2157 C C . LEU A 1 281 ? 18.420 3.607 5.561 1.00 96.12 281 LEU A C 1
ATOM 2159 O O . LEU A 1 281 ? 18.420 4.781 5.894 1.00 96.12 281 LEU A O 1
ATOM 2163 N N . ILE A 1 282 ? 17.605 3.130 4.616 1.00 97.50 282 ILE A N 1
ATOM 2164 C CA . ILE A 1 282 ? 16.631 3.987 3.929 1.00 97.50 282 ILE A CA 1
ATOM 2165 C C . ILE A 1 282 ? 15.540 4.444 4.908 1.00 97.50 282 ILE A C 1
ATOM 2167 O O . ILE A 1 282 ? 15.185 5.617 4.935 1.00 97.50 282 ILE A O 1
ATOM 2171 N N . LEU A 1 283 ? 15.018 3.536 5.740 1.00 96.19 283 LEU A N 1
ATOM 2172 C CA . LEU A 1 283 ? 13.994 3.854 6.741 1.00 96.19 283 LEU A CA 1
ATOM 2173 C C . LEU A 1 283 ? 14.468 4.858 7.799 1.00 96.19 283 LEU A C 1
ATOM 2175 O O . LEU A 1 283 ? 13.646 5.645 8.262 1.00 96.19 283 LEU A O 1
ATOM 2179 N N . ASP A 1 284 ? 15.753 4.875 8.150 1.00 94.62 284 ASP A N 1
ATOM 2180 C CA . ASP A 1 284 ? 16.321 5.892 9.044 1.00 94.62 284 ASP A CA 1
ATOM 2181 C C . ASP A 1 284 ? 16.186 7.314 8.450 1.00 94.62 284 ASP A C 1
ATOM 2183 O O . ASP A 1 284 ? 16.012 8.272 9.203 1.00 94.62 284 ASP A O 1
ATOM 2187 N N . ASP A 1 285 ? 16.173 7.445 7.116 1.00 95.38 285 ASP A N 1
ATOM 2188 C CA . ASP A 1 285 ? 16.023 8.723 6.404 1.00 95.38 285 ASP A CA 1
ATOM 2189 C C . ASP A 1 285 ? 14.559 9.097 6.091 1.00 95.38 285 ASP A C 1
ATOM 2191 O O . ASP A 1 285 ? 14.229 10.282 5.949 1.00 95.38 285 ASP A O 1
ATOM 2195 N N . VAL A 1 286 ? 13.678 8.104 5.898 1.00 95.69 286 VAL A N 1
ATOM 2196 C CA . VAL A 1 286 ? 12.297 8.340 5.421 1.00 95.69 286 VAL A CA 1
ATOM 2197 C C . VAL A 1 286 ? 11.226 8.234 6.502 1.00 95.69 286 VAL A C 1
ATOM 2199 O O . VAL A 1 286 ? 10.096 8.655 6.259 1.00 95.69 286 VAL A O 1
ATOM 2202 N N . ARG A 1 287 ? 11.535 7.682 7.682 1.00 94.94 287 ARG A N 1
ATOM 2203 C CA . ARG A 1 287 ? 10.555 7.587 8.770 1.00 94.94 287 ARG A CA 1
ATOM 2204 C C . ARG A 1 287 ? 10.208 8.970 9.350 1.00 94.94 287 ARG A C 1
ATOM 2206 O O . ARG A 1 287 ? 11.082 9.827 9.462 1.00 94.94 287 ARG A O 1
ATOM 2213 N N . PRO A 1 288 ? 8.959 9.165 9.810 1.00 95.88 288 PRO A N 1
ATOM 2214 C CA . PRO A 1 288 ? 7.864 8.194 9.799 1.00 95.88 288 PRO A CA 1
ATOM 2215 C C . PRO A 1 288 ? 7.216 8.051 8.416 1.00 95.88 288 PRO A C 1
ATOM 2217 O O . PRO A 1 288 ? 7.021 9.029 7.702 1.00 95.88 288 PRO A O 1
ATOM 2220 N N . VAL A 1 289 ? 6.841 6.822 8.065 1.00 95.69 289 VAL A N 1
ATOM 2221 C CA . VAL A 1 289 ? 6.163 6.500 6.810 1.00 95.69 289 VAL A CA 1
ATOM 2222 C C . VAL A 1 289 ? 4.665 6.381 7.060 1.00 95.69 289 VAL A C 1
ATOM 2224 O O . VAL A 1 289 ? 4.193 5.493 7.778 1.00 95.69 289 VAL A O 1
ATOM 2227 N N . PHE A 1 290 ? 3.926 7.288 6.431 1.00 94.06 290 PHE A N 1
ATOM 2228 C CA . PHE A 1 290 ? 2.474 7.294 6.390 1.00 94.06 290 PHE A CA 1
ATOM 2229 C C . PHE A 1 290 ? 2.023 7.488 4.942 1.00 94.06 290 PHE A C 1
ATOM 2231 O O . PHE A 1 290 ? 2.345 8.501 4.325 1.00 94.06 290 PHE A O 1
ATOM 2238 N N . ASP A 1 291 ? 1.260 6.533 4.415 1.00 93.44 291 ASP A N 1
ATOM 2239 C CA . ASP A 1 291 ? 0.663 6.626 3.084 1.00 93.44 291 ASP A CA 1
ATOM 2240 C C . ASP A 1 291 ? -0.836 6.329 3.169 1.00 93.44 291 ASP A C 1
ATOM 2242 O O . ASP A 1 291 ? -1.252 5.177 3.045 1.00 93.44 291 ASP A O 1
ATOM 2246 N N . ALA A 1 292 ? -1.657 7.365 3.381 1.00 89.81 292 ALA A N 1
ATOM 2247 C CA . ALA A 1 292 ? -3.113 7.219 3.495 1.00 89.81 292 ALA A CA 1
ATOM 2248 C C . ALA A 1 292 ? -3.724 6.399 2.346 1.00 89.81 292 ALA A C 1
ATOM 2250 O O . ALA A 1 292 ? -4.637 5.613 2.572 1.00 89.81 292 ALA A O 1
ATOM 2251 N N . LEU A 1 293 ? -3.223 6.546 1.119 1.00 92.50 293 LEU A N 1
ATOM 2252 C CA . LEU A 1 293 ? -3.827 5.915 -0.055 1.00 92.50 293 LEU A CA 1
ATOM 2253 C C . LEU A 1 293 ? -3.041 4.693 -0.565 1.00 92.50 293 LEU A C 1
ATOM 2255 O O . LEU A 1 293 ? -3.452 4.067 -1.533 1.00 92.50 293 LEU A O 1
ATOM 2259 N N . GLY A 1 294 ? -1.917 4.326 0.050 1.00 80.25 294 GLY A N 1
ATOM 2260 C CA . GLY A 1 294 ? -1.055 3.245 -0.450 1.00 80.25 294 GLY A CA 1
ATOM 2261 C C . GLY A 1 294 ? -0.503 2.292 0.606 1.00 80.25 294 GLY A C 1
ATOM 2262 O O . GLY A 1 294 ? 0.334 1.457 0.283 1.00 80.25 294 GLY A O 1
ATOM 2263 N N . GLY A 1 295 ? -0.940 2.362 1.860 1.00 77.00 295 GLY A N 1
ATOM 2264 C CA . GLY A 1 295 ? -0.483 1.400 2.874 1.00 77.00 295 GLY A CA 1
ATOM 2265 C C . GLY A 1 295 ? -0.935 1.686 4.301 1.00 77.00 295 GLY A C 1
ATOM 2266 O O . GLY A 1 295 ? -0.848 0.819 5.167 1.00 77.00 295 GLY A O 1
ATOM 2267 N N . GLY A 1 296 ? -1.437 2.890 4.558 1.00 91.00 296 GLY A N 1
ATOM 2268 C CA . GLY A 1 296 ? -1.792 3.361 5.886 1.00 91.00 296 GLY A CA 1
ATOM 2269 C C . GLY A 1 296 ? -0.562 3.781 6.709 1.00 91.00 296 GLY A C 1
ATOM 2270 O O . GLY A 1 296 ? 0.464 4.193 6.155 1.00 91.00 296 GLY A O 1
ATOM 2271 N N . PRO A 1 297 ? -0.648 3.712 8.048 1.00 94.25 297 PRO A N 1
ATOM 2272 C CA . PRO A 1 297 ? 0.383 4.181 8.968 1.00 94.25 297 PRO A CA 1
ATOM 2273 C C . PRO A 1 297 ? 1.436 3.091 9.218 1.00 94.25 297 PRO A C 1
ATOM 2275 O O . PRO A 1 297 ? 1.634 2.657 10.352 1.00 94.25 297 PRO A O 1
ATOM 2278 N N . VAL A 1 298 ? 2.101 2.618 8.162 1.00 95.81 298 VAL A N 1
ATOM 2279 C CA . VAL A 1 298 ? 2.934 1.403 8.223 1.00 95.81 298 VAL A CA 1
ATOM 2280 C C . VAL A 1 298 ? 4.096 1.481 9.217 1.00 95.81 298 VAL A C 1
ATOM 2282 O O . VAL A 1 298 ? 4.436 0.463 9.809 1.00 95.81 298 VAL A O 1
ATOM 2285 N N . THR A 1 299 ? 4.666 2.658 9.506 1.00 96.38 299 THR A N 1
ATOM 2286 C CA . THR A 1 299 ? 5.659 2.766 10.594 1.00 96.38 299 THR A CA 1
ATOM 2287 C C . THR A 1 299 ? 5.044 2.475 11.966 1.00 96.38 299 THR A C 1
ATOM 2289 O O . THR A 1 299 ? 5.697 1.876 12.816 1.00 96.38 299 THR A O 1
ATOM 2292 N N . LEU A 1 300 ? 3.784 2.840 12.214 1.00 96.00 300 LEU A N 1
ATOM 2293 C CA . LEU A 1 300 ? 3.136 2.533 13.493 1.00 96.00 300 LEU A CA 1
ATOM 2294 C C . LEU A 1 300 ? 2.875 1.034 13.636 1.00 96.00 300 LEU A C 1
ATOM 2296 O O . LEU A 1 300 ? 3.180 0.451 14.681 1.00 96.00 300 LEU A O 1
ATOM 2300 N N . THR A 1 301 ? 2.336 0.425 12.582 1.00 95.94 301 THR A N 1
ATOM 2301 C CA . THR A 1 301 ? 1.829 -0.950 12.612 1.00 95.94 301 THR A CA 1
ATOM 2302 C C . THR A 1 301 ? 2.909 -1.999 12.355 1.00 95.94 301 THR A C 1
ATOM 2304 O O . THR A 1 301 ? 2.877 -3.045 12.991 1.00 95.94 301 THR A O 1
ATOM 2307 N N . HIS A 1 302 ? 3.926 -1.703 11.540 1.00 96.25 302 HIS A N 1
ATOM 2308 C CA . HIS A 1 302 ? 4.886 -2.708 11.062 1.00 96.25 302 HIS A CA 1
ATOM 2309 C C . HIS A 1 302 ? 6.334 -2.480 11.499 1.00 96.25 302 HIS A C 1
ATOM 2311 O O . HIS A 1 302 ? 7.153 -3.390 11.344 1.00 96.25 302 HIS A O 1
ATOM 2317 N N . ALA A 1 303 ? 6.688 -1.316 12.064 1.00 94.25 303 ALA A N 1
ATOM 2318 C CA . ALA A 1 303 ? 8.083 -1.038 12.404 1.00 94.25 303 ALA A CA 1
ATOM 2319 C C . ALA A 1 303 ? 8.681 -2.118 13.322 1.00 94.25 303 ALA A C 1
ATOM 2321 O O . ALA A 1 303 ? 8.216 -2.373 14.440 1.00 94.25 303 ALA A O 1
ATOM 2322 N N . VAL A 1 304 ? 9.756 -2.736 12.831 1.00 91.88 304 VAL A N 1
ATOM 2323 C CA . VAL A 1 304 ? 10.542 -3.721 13.574 1.00 91.88 304 VAL A CA 1
ATOM 2324 C C . VAL A 1 304 ? 11.440 -3.006 14.570 1.00 91.88 304 VAL A C 1
ATOM 2326 O O . VAL A 1 304 ? 12.193 -2.101 14.202 1.00 91.88 304 VAL A O 1
ATOM 2329 N N . GLU A 1 305 ? 11.396 -3.450 15.822 1.00 83.75 305 GLU A N 1
ATOM 2330 C CA . GLU A 1 305 ? 12.297 -2.962 16.861 1.00 83.75 305 GLU A CA 1
ATOM 2331 C C . GLU A 1 305 ? 13.744 -3.392 16.589 1.00 83.75 305 GLU A C 1
ATOM 2333 O O . GLU A 1 305 ? 13.999 -4.508 16.117 1.00 83.75 305 GLU A O 1
ATOM 2338 N N . PRO A 1 306 ? 14.734 -2.552 16.923 1.00 75.56 306 PRO A N 1
ATOM 2339 C CA . PRO A 1 306 ? 16.116 -2.977 16.950 1.00 75.56 306 PRO A CA 1
ATOM 2340 C C . PRO A 1 306 ? 16.238 -4.164 17.903 1.00 75.56 306 PRO A C 1
ATOM 2342 O O . PRO A 1 306 ? 15.909 -4.065 19.084 1.00 75.56 306 PRO A O 1
ATOM 2345 N N . VAL A 1 307 ? 16.750 -5.293 17.408 1.00 70.94 307 VAL A N 1
ATOM 2346 C CA . VAL A 1 307 ? 17.140 -6.397 18.287 1.00 70.94 307 VAL A CA 1
ATOM 2347 C C . VAL A 1 307 ? 18.160 -5.824 19.261 1.00 70.94 307 VAL A C 1
ATOM 2349 O O . VAL A 1 307 ? 19.271 -5.472 18.851 1.00 70.94 307 VAL A O 1
ATOM 2352 N N . ALA A 1 308 ? 17.771 -5.689 20.533 1.00 61.59 308 ALA A N 1
ATOM 2353 C CA . ALA A 1 308 ? 18.664 -5.230 21.581 1.00 61.59 308 ALA A CA 1
ATOM 2354 C C . ALA A 1 308 ? 19.933 -6.073 21.478 1.00 61.59 308 ALA A C 1
ATOM 2356 O O . ALA A 1 308 ? 19.880 -7.297 21.634 1.00 61.59 308 ALA A O 1
ATOM 2357 N N . ARG A 1 309 ? 21.065 -5.439 21.144 1.00 55.78 309 ARG A N 1
ATOM 2358 C CA . ARG A 1 309 ? 22.356 -6.125 21.119 1.00 55.78 309 ARG A CA 1
ATOM 2359 C C . ARG A 1 309 ? 22.532 -6.700 22.516 1.00 55.78 309 ARG A C 1
ATOM 2361 O O . ARG A 1 309 ? 22.798 -5.949 23.453 1.00 55.78 309 ARG A O 1
ATOM 2368 N N . ARG A 1 310 ? 22.318 -8.010 22.682 1.00 54.53 310 ARG A N 1
ATOM 2369 C CA . ARG A 1 310 ? 22.651 -8.713 23.919 1.00 54.53 310 ARG A CA 1
ATOM 2370 C C . ARG A 1 310 ? 24.142 -8.489 24.093 1.00 54.53 310 ARG A C 1
ATOM 2372 O O . ARG A 1 310 ? 24.940 -9.082 23.374 1.00 54.53 310 ARG A O 1
ATOM 2379 N N . GLY A 1 311 ? 24.499 -7.535 24.950 1.00 51.78 311 GLY A N 1
ATOM 2380 C CA . GLY A 1 311 ? 25.887 -7.226 25.229 1.00 51.78 311 GLY A CA 1
ATOM 2381 C C . GLY A 1 311 ? 26.564 -8.521 25.641 1.00 51.78 311 GLY A C 1
ATOM 2382 O O . GLY A 1 311 ? 26.144 -9.143 26.614 1.00 51.78 311 GLY A O 1
ATOM 2383 N N . LEU A 1 312 ? 27.598 -8.921 24.899 1.00 57.97 312 LEU A N 1
ATOM 2384 C CA . LEU A 1 312 ? 28.428 -10.086 25.222 1.00 57.97 312 LEU A CA 1
ATOM 2385 C C . LEU A 1 312 ? 29.161 -9.925 26.572 1.00 57.97 312 LEU A C 1
ATOM 2387 O O . LEU A 1 312 ? 29.824 -10.845 27.033 1.00 57.97 312 LEU A O 1
ATOM 2391 N N . PHE A 1 313 ? 29.021 -8.761 27.212 1.00 60.22 313 PHE A N 1
ATOM 2392 C CA . PHE A 1 313 ? 29.581 -8.414 28.507 1.00 60.22 313 PHE A CA 1
ATOM 2393 C C . PHE A 1 313 ? 28.490 -7.787 29.385 1.00 60.22 313 PHE A C 1
ATOM 2395 O O . PHE A 1 313 ? 28.406 -6.569 29.519 1.00 60.22 313 PHE A O 1
ATOM 2402 N N . ARG A 1 314 ? 27.630 -8.614 29.983 1.00 45.09 314 ARG A N 1
ATOM 2403 C CA . ARG A 1 314 ? 27.000 -8.248 31.259 1.00 45.09 314 ARG A CA 1
ATOM 2404 C C . ARG A 1 314 ? 27.922 -8.773 32.359 1.00 45.09 314 ARG A C 1
ATOM 2406 O O . ARG A 1 314 ? 28.016 -9.984 32.533 1.00 45.09 314 ARG A O 1
ATOM 2413 N N . ARG A 1 315 ? 28.674 -7.863 32.983 1.00 43.66 315 ARG A N 1
ATOM 2414 C CA . ARG A 1 315 ? 29.299 -8.085 34.293 1.00 43.66 315 ARG A CA 1
ATOM 2415 C C . ARG A 1 315 ? 28.263 -7.846 35.378 1.00 43.66 315 ARG A C 1
ATOM 2417 O O . ARG A 1 315 ? 27.401 -6.969 35.144 1.00 43.66 315 ARG A O 1
#

Mean predicted aligned error: 3.65 Å

Sequence (315 aa):
MNVHHFALTFSPAEAAQARERRSTPERVGAWGAFESLCAQTMPDPLQQAVVDALSWRLTGDGAAAERAAAVLAGDAIQSDEPTTPLIDACRRAIGFAQALECVRDHGAMPDAARAAIIDRWHGRVSALNSRLAQSAIHEQAWIAAVNLAAGVVLERESMFDAGADSYRRIVDSVQPHGYIAAIVEPRDADALTRTLAAVHGLVLAAEIAAQADIDLWAYERRGVSVMTAALYPLYYYFYPEKWPWFEGLELGPVQVEFRQYAAFLELVNHKNGGSVRAVKLILDDVRPVFDALGGGPVTLTHAVEPVARRGLFRR

Radius of gyration: 19.17 Å; Cα contacts (8 Å, |Δi|>4): 485; chains: 1; bounding box: 58×40×57 Å

Secondary structure (DSSP, 8-state):
----TT-SS--HHHHHHHHHTTTSHHHHHHHHHHHHHHTSPPSSHHHHHHHHHHHHHHH--HHHHHHHHHHHHSS-SPPPPTTS-HHHHHHHHHHHHHHHHHHTTSTTS-HHHHHHHHHHHHHHHHHHHTTGGG--HHHHHHHHHHHHHHHHHTT-HHHHHHHHHHHHHHHTTB-TTS-BHHHHTT-STTHHHHHHHHHHHHHHHHHHHHTTT--GGG-EETTEEHHHHHHTTHHHHH-GGG-TT-TT--HHHHHHHHHHTTHHHHHHHHHTTT--HHHHHHHHHH-S--BTTTTBSHHHHHPPPP-----S---

Solvent-accessible surface area (backbone atoms only — not comparable to full-atom values): 16812 Å² total; per-residue (Å²): 130,65,77,64,85,46,37,49,70,52,52,71,66,33,36,50,49,31,52,77,42,41,83,38,85,83,26,38,61,32,49,54,52,49,53,55,50,66,75,49,86,53,93,47,56,58,56,35,20,22,46,24,10,48,43,19,71,56,72,64,40,60,70,32,29,42,52,17,35,51,43,60,60,49,78,72,59,69,80,78,58,94,84,50,56,66,57,61,50,37,24,50,50,42,20,51,53,32,23,45,33,37,32,58,87,39,90,70,41,48,70,72,46,46,51,55,41,51,53,53,49,52,50,53,54,51,58,55,58,72,48,52,91,79,49,53,71,37,45,46,23,30,51,15,25,43,26,34,50,44,10,62,78,69,70,33,63,73,39,25,50,53,10,52,51,46,44,50,58,54,40,66,53,38,38,94,80,12,52,44,59,94,52,37,71,80,43,42,84,59,28,58,58,43,45,48,47,22,37,30,18,44,47,47,28,26,43,38,32,42,61,34,80,37,69,51,72,77,45,64,55,94,92,23,29,61,62,43,35,56,58,45,60,60,62,36,58,81,41,25,68,68,40,89,45,32,87,79,49,48,56,70,64,47,46,52,52,49,54,77,47,37,48,36,50,32,53,54,33,34,78,52,74,56,67,56,64,68,53,52,61,52,45,74,75,51,58,65,38,69,32,65,36,72,53,35,56,30,38,51,52,34,59,62,76,79,77,74,77,76,62,96,72,80,128

Foldseek 3Di:
DAFDLAFLQFDLVLLVVLQVCCPPPLNVQLVVVLVVVLPDDDPQLLLQLLSLLVCCSNPVPLVSLLSSLVSLLDCSHDQDDPPPDLLVLLLSLNLLLRSCSSNVPRPSHDPVSNVVSLVVSVVSLVVSVVCCVVDQLLSLLSNLLSLCSNCNSVVPVVSNVVSLVSLLVSQVQQDQQQARCSLQVVLDPCSLLSLLSSLLSSLSSQSSCVSVVHRQQPDHDPNTHSLSNNVNSLVCLVPVCPPPSYHDDDNVVSLVSCLQSVLSLLSSCQVVLNPDPSSVVSCVVNPPRARSRRRGRSSSRRPHDDPPPPPPDDD